Protein AF-A0A142Y300-F1 (afdb_monomer)

Mean predicted aligned error: 7.75 Å

Nearest PDB structures (foldseek):
  8f7n-assembly1_A-2  TM=1.828E-01  e=3.699E+00  Sinorhizobium meliloti
  7aal-assembly1_B  TM=2.253E-01  e=9.777E+00  Homo sapiens

Secondary structure (DSSP, 8-sta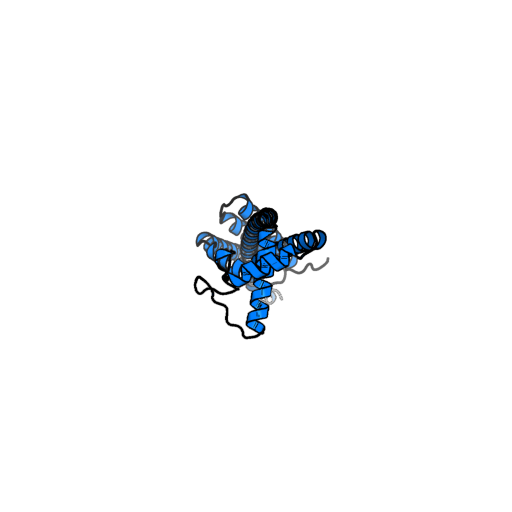te):
-----TTHHHHHHHHHHHHHHHHHHHHH----HHHHHHHHHHHHHHHHHH-SSS-HHHHHHHHHHHHHHHHHHHHHHHHHHHHHHHHHHHHHHHHHHHHHH-SHHHHHHHHHHHHHHHHHHTT-----TTS--TTT--SGGGS-HHHHHHHHHHHHHS-HHHHHHHHHHHHHHHHHHHHHHHHTS-HHHHHHHHHHT--HHHHHHHHHHHHHHHHHSS-TT------THHHHTT-

Foldseek 3Di:
DDLPDLQPQLLVLLQVLLVVLLVCCQPPVDPPLVSLLVSLLRSLQSSQVSPPDDDLQVSLVSSLVSSLCSLLSSLLSNLVVVLVVVLVVLLVVLLVVLVVCLDLQLLLVVQLLVVQVVCVVVVHDADFPPPDDSVPDDHPNRGRPVSSVVSVVVLVPDDPVVSVVSSVVSSVVSSVVSVCVSCVCDPVVSVVSSVVPDDPSSVVSSVSSSVSSSVSNGHPPPDPPPPCVVVVVPD

pLDDT: mean 88.36, std 10.77, range [52.75, 98.31]

Radius of gyration: 31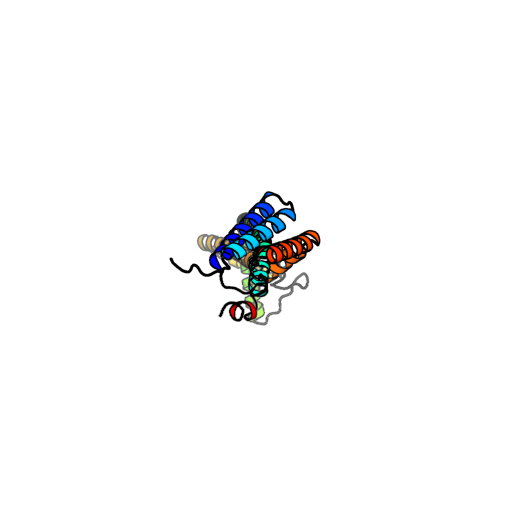.42 Å; Cα contacts (8 Å, |Δi|>4): 247; chains: 1; bounding box: 82×37×91 Å

Sequence (235 aa):
MTRISSFLAPAIVACIGAAVWMAVSVMGRWEIGLLALGIGVAVGGATRWSGRNGGFAYQGWVAVCLTLLAVGGGKLGAAWMEVQREYGEFRAQVEESAGMVATAETAQFHLALDWIERQELAGERLAWPTGGDADTAASPADLPAEAWVAATQMWEALPDPEKERQIAISQAAYRAFGETEATGWGLADLGAIAWKNMDLGDALFALLAALAAYRIAPPSGCGPSRSKDEVGARA

Solvent-accessible surface area (backbone atoms only — not comparable to full-atom values): 12400 Å² total; per-residue (Å²): 134,83,82,72,56,54,55,54,62,21,49,52,47,19,52,52,38,13,51,52,46,19,54,44,42,67,74,62,76,50,88,57,44,67,55,37,36,52,39,7,44,49,18,1,48,34,24,28,73,44,38,87,86,61,56,56,69,60,38,14,52,51,18,23,53,41,29,47,50,15,53,52,47,10,48,44,49,29,45,50,51,52,52,52,50,54,44,52,53,48,50,52,50,46,52,54,45,30,63,72,52,47,33,72,66,48,33,31,47,51,45,16,51,58,48,46,54,53,39,48,74,71,68,50,84,81,69,43,73,79,77,60,49,85,92,69,48,84,50,78,82,48,43,31,70,68,38,52,55,51,13,51,54,55,53,72,69,43,54,68,76,54,50,55,48,42,24,51,50,48,29,50,48,51,52,51,50,52,52,50,61,63,61,63,67,40,77,67,51,52,51,52,51,37,53,73,68,53,48,74,62,51,56,50,24,46,51,51,6,23,52,44,2,32,70,47,8,36,61,97,69,83,58,81,74,77,59,74,68,71,67,69,78,78,118

Structure (mmCIF, N/CA/C/O backbone):
data_AF-A0A142Y300-F1
#
_entry.id   AF-A0A142Y300-F1
#
loop_
_atom_site.group_PDB
_atom_site.id
_atom_site.type_symbol
_atom_site.label_atom_id
_atom_site.label_alt_id
_atom_site.label_comp_id
_atom_site.label_asym_id
_atom_site.label_entity_id
_atom_site.label_seq_id
_atom_site.pdbx_PDB_ins_code
_atom_site.Cartn_x
_atom_site.Cartn_y
_atom_site.Cartn_z
_atom_site.occupancy
_atom_site.B_iso_or_equiv
_atom_site.auth_seq_id
_atom_site.auth_comp_id
_atom_site.auth_asym_id
_atom_site.auth_atom_id
_atom_site.pdbx_PDB_model_num
ATOM 1 N N . MET A 1 1 ? 41.421 6.910 -17.195 1.00 52.75 1 MET A N 1
ATOM 2 C CA . MET A 1 1 ? 40.007 6.888 -17.630 1.00 52.75 1 MET A CA 1
ATOM 3 C C . MET A 1 1 ? 39.320 5.717 -16.953 1.00 52.75 1 MET A C 1
ATOM 5 O O . MET A 1 1 ? 39.614 4.572 -17.277 1.00 52.75 1 MET A O 1
ATOM 9 N N . THR A 1 2 ? 38.504 5.997 -15.942 1.00 53.81 2 THR A N 1
ATOM 10 C CA . THR A 1 2 ? 37.745 4.998 -15.184 1.00 53.81 2 THR A CA 1
ATOM 11 C C . THR A 1 2 ? 36.752 4.309 -16.115 1.00 53.81 2 THR A C 1
ATOM 13 O O . THR A 1 2 ? 35.969 4.964 -16.799 1.00 53.81 2 THR A O 1
ATOM 16 N N . ARG A 1 3 ? 36.817 2.974 -16.187 1.00 60.47 3 ARG A N 1
ATOM 17 C CA . ARG A 1 3 ? 35.822 2.147 -16.877 1.00 60.47 3 ARG A CA 1
ATOM 18 C C . ARG A 1 3 ? 34.524 2.224 -16.080 1.00 60.47 3 ARG A C 1
ATOM 20 O O . ARG A 1 3 ? 34.237 1.337 -15.284 1.00 60.47 3 ARG A O 1
ATOM 27 N N . ILE A 1 4 ? 33.773 3.309 -16.247 1.00 62.16 4 ILE A N 1
ATOM 28 C CA . ILE A 1 4 ? 32.368 3.323 -15.853 1.00 62.16 4 ILE A CA 1
ATOM 29 C C . ILE A 1 4 ? 31.745 2.116 -16.554 1.00 62.16 4 ILE A C 1
ATOM 31 O O . ILE A 1 4 ? 31.897 1.955 -17.768 1.00 62.16 4 ILE A O 1
ATOM 35 N N . SER A 1 5 ? 31.169 1.209 -15.767 1.00 76.81 5 SER A N 1
ATOM 36 C CA . SER A 1 5 ? 30.585 -0.025 -16.279 1.00 76.81 5 SER A CA 1
ATOM 37 C C . SER A 1 5 ? 29.579 0.329 -17.375 1.00 76.81 5 SER A C 1
ATOM 39 O O . SER A 1 5 ? 28.814 1.284 -17.229 1.00 76.81 5 SER A O 1
ATOM 41 N N . SER A 1 6 ? 29.557 -0.425 -18.479 1.00 80.94 6 SER A N 1
ATOM 42 C CA . SER A 1 6 ? 28.656 -0.178 -19.621 1.00 80.94 6 SER A CA 1
ATOM 43 C C . SER A 1 6 ? 27.156 -0.207 -19.266 1.00 80.94 6 SER A C 1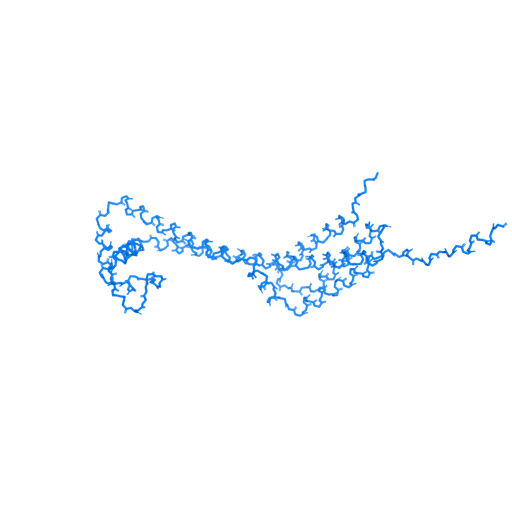
ATOM 45 O O . SER A 1 6 ? 26.321 -0.024 -20.138 1.00 80.94 6 SER A O 1
ATOM 47 N N . PHE A 1 7 ? 26.807 -0.426 -17.995 1.00 88.19 7 PHE A N 1
ATOM 48 C CA . PHE A 1 7 ? 25.447 -0.467 -17.462 1.00 88.19 7 PHE A CA 1
ATOM 49 C C . PHE A 1 7 ? 25.051 0.788 -16.692 1.00 88.19 7 PHE A C 1
ATOM 51 O O . PHE A 1 7 ? 23.862 1.057 -16.562 1.00 88.19 7 PHE A O 1
ATOM 58 N N . LEU A 1 8 ? 26.010 1.564 -16.176 1.00 91.94 8 LEU A N 1
ATOM 59 C CA . LEU A 1 8 ? 25.682 2.652 -15.256 1.00 91.94 8 LEU A CA 1
ATOM 60 C C . LEU A 1 8 ? 24.905 3.773 -15.957 1.00 91.94 8 LEU A C 1
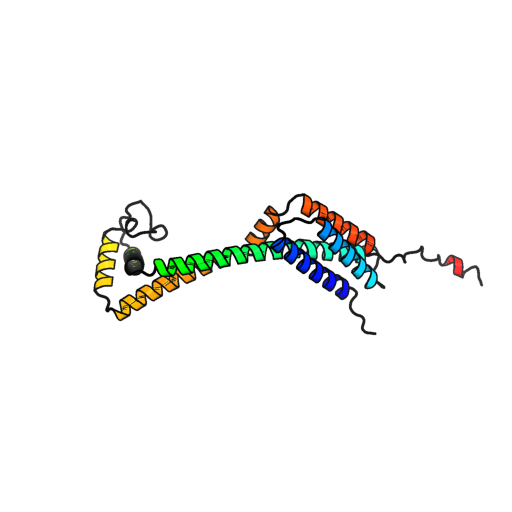ATOM 62 O O . LEU A 1 8 ? 23.878 4.217 -15.457 1.00 91.94 8 LEU A O 1
ATOM 66 N N . ALA A 1 9 ? 25.367 4.200 -17.134 1.00 93.06 9 ALA A N 1
ATOM 67 C CA . ALA A 1 9 ? 24.712 5.258 -17.899 1.00 93.06 9 ALA A CA 1
ATOM 68 C C . ALA A 1 9 ? 23.254 4.916 -18.277 1.00 93.06 9 ALA A C 1
ATOM 70 O O . ALA A 1 9 ? 22.373 5.715 -17.956 1.00 93.06 9 ALA A O 1
ATOM 71 N N . PRO A 1 10 ? 22.947 3.758 -18.901 1.00 94.44 10 PRO A N 1
ATOM 72 C CA . PRO A 1 10 ? 21.562 3.424 -19.224 1.00 94.44 10 PRO A CA 1
ATOM 73 C C . PRO A 1 10 ? 20.705 3.166 -17.980 1.00 94.44 10 PRO A C 1
ATOM 75 O O . PRO A 1 10 ? 19.530 3.515 -17.999 1.00 94.44 10 PRO A O 1
ATOM 78 N N . ALA A 1 11 ? 21.271 2.643 -16.885 1.00 96.00 11 ALA A N 1
ATOM 79 C CA . ALA A 1 11 ? 20.539 2.495 -15.627 1.00 96.00 11 ALA A CA 1
ATOM 80 C C . ALA A 1 11 ? 20.128 3.853 -15.031 1.00 96.00 11 ALA A C 1
ATOM 82 O O . ALA A 1 11 ? 18.981 4.017 -14.634 1.00 96.00 11 ALA A O 1
ATOM 83 N N . ILE A 1 12 ? 21.020 4.853 -15.030 1.00 96.31 12 ILE A N 1
ATOM 84 C CA . ILE A 1 12 ? 20.690 6.214 -14.569 1.00 96.31 12 ILE A CA 1
ATOM 85 C C . ILE A 1 12 ? 19.565 6.812 -15.420 1.00 96.31 12 ILE A C 1
ATOM 87 O O . ILE A 1 12 ? 18.606 7.356 -14.877 1.00 96.31 12 ILE A O 1
ATOM 91 N N . VAL A 1 13 ? 19.651 6.682 -16.747 1.00 96.94 13 VAL A N 1
ATOM 92 C CA . VAL A 1 13 ? 18.607 7.176 -17.658 1.00 96.94 13 VAL A CA 1
ATOM 93 C C . VAL A 1 13 ? 17.280 6.448 -17.434 1.00 96.94 13 VAL A C 1
ATOM 95 O O . VAL A 1 13 ? 16.238 7.097 -17.428 1.00 96.94 13 VAL A O 1
ATOM 98 N N . ALA A 1 14 ? 17.305 5.136 -17.188 1.00 96.88 14 ALA A N 1
ATOM 99 C CA . ALA A 1 14 ? 16.119 4.357 -16.842 1.00 96.88 14 ALA A CA 1
ATOM 100 C C . ALA A 1 14 ? 15.482 4.837 -15.526 1.00 96.88 14 ALA A C 1
ATOM 102 O O . ALA A 1 14 ? 14.274 5.056 -15.489 1.00 96.88 14 ALA A O 1
ATOM 103 N N . CYS A 1 15 ? 16.278 5.088 -14.480 1.00 97.38 15 CYS A N 1
ATOM 104 C CA . CYS A 1 15 ? 15.785 5.632 -13.210 1.00 97.38 15 CYS A CA 1
ATOM 105 C C . CYS A 1 15 ? 15.160 7.026 -13.376 1.00 97.38 15 CYS A C 1
ATOM 107 O O . CYS A 1 15 ? 14.085 7.285 -12.839 1.00 97.38 15 CYS A O 1
ATOM 109 N N . ILE A 1 16 ? 15.801 7.916 -14.144 1.00 97.50 16 ILE A N 1
ATOM 110 C CA . ILE A 1 16 ? 15.251 9.247 -14.445 1.00 97.50 16 ILE A CA 1
ATOM 111 C C . ILE A 1 16 ? 13.947 9.112 -15.239 1.00 97.50 16 ILE A C 1
ATOM 113 O O . ILE A 1 16 ? 12.962 9.769 -14.916 1.00 97.50 16 ILE A O 1
ATOM 117 N N . GLY A 1 17 ? 13.915 8.231 -16.243 1.00 95.62 17 GLY A N 1
ATOM 118 C CA . GLY A 1 17 ? 12.718 7.947 -17.032 1.00 95.62 17 GLY A CA 1
ATOM 119 C C . GLY A 1 17 ? 11.555 7.449 -16.174 1.00 95.62 17 GLY A C 1
ATOM 120 O O . GLY A 1 17 ? 10.446 7.957 -16.310 1.00 95.62 17 GLY A O 1
ATOM 121 N N . ALA A 1 18 ? 11.817 6.525 -15.246 1.00 96.31 18 ALA A N 1
ATOM 122 C CA . ALA A 1 18 ? 10.824 6.026 -14.297 1.00 96.31 18 ALA A CA 1
ATOM 123 C C . ALA A 1 18 ? 10.272 7.142 -13.396 1.00 96.31 18 ALA A C 1
ATOM 125 O O . ALA A 1 18 ? 9.061 7.251 -13.225 1.00 96.31 18 ALA A O 1
ATOM 126 N N . ALA A 1 19 ? 11.145 8.005 -12.865 1.00 95.88 19 ALA A N 1
ATOM 127 C CA . ALA A 1 19 ? 10.740 9.130 -12.023 1.00 95.88 19 ALA A CA 1
ATOM 128 C C . ALA A 1 19 ? 9.893 10.160 -12.791 1.00 95.88 19 ALA A C 1
ATOM 130 O O . ALA A 1 19 ? 8.885 10.637 -12.273 1.00 95.88 19 ALA A O 1
ATOM 131 N N . VAL A 1 20 ? 10.263 10.473 -14.039 1.00 95.31 20 VAL A N 1
ATOM 132 C CA . VAL A 1 20 ? 9.484 11.369 -14.910 1.00 95.31 20 VAL A CA 1
ATOM 133 C C . VAL A 1 20 ? 8.127 10.754 -15.244 1.00 95.31 20 VAL A C 1
ATOM 135 O O . VAL A 1 20 ? 7.113 11.440 -15.147 1.00 95.31 20 VAL A O 1
ATOM 138 N N . TRP A 1 21 ? 8.088 9.464 -15.589 1.00 93.19 21 TRP A N 1
ATOM 139 C CA . TRP A 1 21 ? 6.837 8.744 -15.835 1.00 93.19 21 TRP A CA 1
ATOM 140 C C . TRP A 1 21 ? 5.910 8.793 -14.623 1.00 93.19 21 TRP A C 1
ATOM 142 O O . TRP A 1 21 ? 4.738 9.144 -14.756 1.00 93.19 21 TRP A O 1
ATOM 152 N N . MET A 1 22 ? 6.443 8.482 -13.440 1.00 93.56 22 MET A N 1
ATOM 153 C CA . MET A 1 22 ? 5.710 8.537 -12.179 1.00 93.56 22 MET A CA 1
ATOM 154 C C . MET A 1 22 ? 5.133 9.938 -11.937 1.00 93.56 22 MET A C 1
ATOM 156 O O . MET A 1 22 ? 3.932 10.070 -11.718 1.00 93.56 22 MET A O 1
ATOM 160 N N . ALA A 1 23 ? 5.952 10.989 -12.054 1.00 93.19 23 ALA A N 1
ATOM 161 C CA . ALA A 1 23 ? 5.512 12.369 -11.850 1.00 93.19 23 ALA A CA 1
ATOM 162 C C . ALA A 1 23 ? 4.393 12.782 -12.823 1.00 93.19 23 ALA A C 1
ATOM 164 O O . ALA A 1 23 ? 3.390 13.361 -12.408 1.00 93.19 23 ALA A O 1
ATOM 165 N N . VAL A 1 24 ? 4.528 12.444 -14.110 1.00 92.38 24 VAL A N 1
ATOM 166 C CA . VAL A 1 24 ? 3.508 12.742 -15.129 1.00 92.38 24 VAL A CA 1
ATOM 167 C C . VAL A 1 24 ? 2.216 11.971 -14.869 1.00 92.38 24 VAL A C 1
ATOM 169 O O . VAL A 1 24 ? 1.138 12.548 -14.994 1.00 92.38 24 VAL A O 1
ATOM 172 N N . SER A 1 25 ? 2.312 10.701 -14.471 1.00 89.62 25 SER A N 1
ATOM 173 C CA . SER A 1 25 ? 1.141 9.862 -14.186 1.00 89.62 25 SER A CA 1
ATOM 174 C C . SER A 1 25 ? 0.330 10.424 -13.019 1.00 89.62 25 SER A C 1
ATOM 176 O O . SER A 1 25 ? -0.889 10.550 -13.117 1.00 89.62 25 SER A O 1
ATOM 178 N N . VAL A 1 26 ? 1.016 10.833 -11.947 1.00 88.88 26 VAL A N 1
ATOM 179 C CA . VAL A 1 26 ? 0.387 11.406 -10.748 1.00 88.88 26 VAL A CA 1
ATOM 180 C C . VAL A 1 26 ? -0.251 12.765 -11.044 1.00 88.88 26 VAL A C 1
ATOM 182 O O . VAL A 1 26 ? -1.369 13.024 -10.612 1.00 88.88 26 VAL A O 1
ATOM 185 N N . MET A 1 27 ? 0.433 13.644 -11.783 1.00 91.81 27 MET A N 1
ATOM 186 C CA . MET A 1 27 ? -0.055 15.010 -12.017 1.00 91.81 27 MET A CA 1
ATOM 187 C C . MET A 1 27 ? -1.098 15.099 -13.131 1.00 91.81 27 MET A C 1
ATOM 189 O O . MET A 1 27 ? -2.046 15.874 -13.040 1.00 91.81 27 MET A O 1
ATOM 193 N N . GLY A 1 28 ? -0.880 14.368 -14.222 1.00 81.94 28 GLY A N 1
ATOM 194 C CA . GLY A 1 28 ? -1.649 14.530 -15.447 1.00 81.94 28 GLY A CA 1
ATOM 195 C C . GLY A 1 28 ? -2.919 13.695 -15.484 1.00 81.94 28 GLY A C 1
ATOM 196 O O . GLY A 1 28 ? -3.851 14.077 -16.179 1.00 81.94 28 GLY A O 1
ATOM 197 N N . ARG A 1 29 ? -2.963 12.545 -14.789 1.00 76.44 29 ARG A N 1
ATOM 198 C CA . ARG A 1 29 ? -3.960 11.476 -15.031 1.00 76.44 29 ARG A CA 1
ATOM 199 C C . ARG A 1 29 ? -4.101 11.119 -16.522 1.00 76.44 29 ARG A C 1
ATOM 201 O O . ARG A 1 29 ? -5.150 10.656 -16.958 1.00 76.44 29 ARG A O 1
ATOM 208 N N . TRP A 1 30 ? -3.076 11.411 -17.323 1.00 77.19 30 TRP A N 1
ATOM 209 C CA . TRP A 1 30 ? -3.050 11.181 -18.763 1.00 77.19 30 TRP A CA 1
ATOM 210 C C . TRP A 1 30 ? -2.063 10.054 -19.031 1.00 77.19 30 TRP A C 1
ATOM 212 O O . TRP A 1 30 ? -0.881 10.160 -18.699 1.00 77.19 30 TRP A O 1
ATOM 222 N N . GLU A 1 31 ? -2.548 8.989 -19.656 1.00 68.25 31 GLU A N 1
ATOM 223 C CA . GLU A 1 31 ? -1.733 7.867 -20.118 1.00 68.25 31 GLU A CA 1
ATOM 224 C C . GLU A 1 31 ? -1.027 8.281 -21.412 1.00 68.25 31 GLU A C 1
ATOM 226 O O . GLU A 1 31 ? -1.508 8.101 -22.532 1.00 68.25 31 GLU A O 1
ATOM 231 N N . ILE A 1 32 ? 0.118 8.949 -21.266 1.00 78.94 32 ILE A N 1
ATOM 232 C CA . ILE A 1 32 ? 0.888 9.416 -22.416 1.00 78.94 32 ILE A CA 1
ATOM 233 C C . ILE A 1 32 ? 1.787 8.272 -22.881 1.00 78.94 32 ILE A C 1
ATOM 235 O O . ILE A 1 32 ? 2.979 8.236 -22.581 1.00 78.94 32 ILE A O 1
ATOM 239 N N . GLY A 1 33 ? 1.243 7.364 -23.690 1.00 87.44 33 GLY A N 1
ATOM 240 C CA . GLY A 1 33 ? 2.017 6.289 -24.322 1.00 87.44 33 GLY A CA 1
ATOM 241 C C . GLY A 1 33 ? 3.263 6.776 -25.088 1.00 87.44 33 GLY A C 1
ATOM 242 O O . GLY A 1 33 ? 4.287 6.093 -25.154 1.00 87.44 33 GLY A O 1
ATOM 243 N N . LEU A 1 34 ? 3.246 8.019 -25.586 1.00 91.19 34 LEU A N 1
ATOM 244 C CA . LEU A 1 34 ? 4.410 8.665 -26.207 1.00 91.19 34 LEU A CA 1
ATOM 245 C C . LEU A 1 34 ? 5.592 8.855 -25.241 1.00 91.19 34 LEU A C 1
ATOM 247 O O . LEU A 1 34 ? 6.746 8.835 -25.674 1.00 91.19 34 LEU A O 1
ATOM 251 N N . LEU A 1 35 ? 5.337 9.005 -23.940 1.00 93.00 35 LEU A N 1
ATOM 252 C CA . LEU A 1 35 ? 6.388 9.135 -22.934 1.00 93.00 35 LEU A CA 1
ATOM 253 C C . LEU A 1 35 ? 7.194 7.835 -22.815 1.00 93.00 35 LEU A C 1
ATOM 255 O O . LEU A 1 35 ? 8.414 7.886 -22.662 1.00 93.00 35 LEU A O 1
ATOM 259 N N . ALA A 1 36 ? 6.547 6.676 -22.986 1.00 94.19 36 ALA A N 1
ATOM 260 C CA . ALA A 1 36 ? 7.204 5.374 -22.910 1.00 94.19 36 ALA A CA 1
ATOM 261 C C . ALA A 1 36 ? 8.199 5.246 -24.061 1.00 94.19 36 ALA A C 1
ATOM 263 O O . ALA A 1 36 ? 9.346 4.854 -23.852 1.00 94.19 36 ALA A O 1
ATOM 264 N N . LEU A 1 37 ? 7.797 5.668 -25.266 1.00 95.88 37 LEU A N 1
ATOM 265 C CA . LEU A 1 37 ? 8.683 5.729 -26.429 1.00 95.88 37 LEU A CA 1
ATOM 266 C C . LEU A 1 37 ? 9.894 6.627 -26.167 1.00 95.88 37 LEU A C 1
ATOM 268 O O . LEU A 1 37 ? 11.018 6.229 -26.470 1.00 95.88 37 LEU A O 1
ATOM 272 N N . GLY A 1 38 ? 9.681 7.804 -25.570 1.00 95.88 38 GLY A N 1
ATOM 273 C CA . GLY A 1 38 ? 10.761 8.713 -25.182 1.00 95.88 38 GLY A CA 1
ATOM 274 C C . GLY A 1 38 ? 11.771 8.055 -24.236 1.00 95.88 38 GLY A C 1
ATOM 275 O O . GLY A 1 38 ? 12.978 8.127 -24.478 1.00 95.88 38 GLY A O 1
ATOM 276 N N . ILE A 1 39 ? 11.284 7.341 -23.215 1.00 96.75 39 ILE A N 1
ATOM 277 C CA . ILE A 1 39 ? 12.121 6.571 -22.282 1.00 96.75 39 ILE A CA 1
ATOM 278 C C . ILE A 1 39 ? 12.889 5.472 -23.027 1.00 96.75 39 ILE A C 1
ATOM 280 O O . ILE A 1 39 ? 14.101 5.347 -22.855 1.00 96.75 39 ILE A O 1
ATOM 284 N N . GLY A 1 40 ? 12.222 4.709 -23.898 1.00 96.44 40 GLY A N 1
ATOM 285 C CA . GLY A 1 40 ? 12.853 3.656 -24.700 1.00 96.44 40 GLY A CA 1
ATOM 286 C C . GLY A 1 40 ? 13.977 4.177 -25.598 1.00 96.44 40 GLY A C 1
ATOM 287 O O . GLY A 1 40 ? 15.085 3.637 -25.596 1.00 96.44 40 GLY A O 1
ATOM 288 N N . VAL A 1 41 ? 13.734 5.279 -26.311 1.00 97.75 41 VAL A N 1
ATOM 289 C CA . VAL A 1 41 ? 14.735 5.944 -27.159 1.00 97.75 41 VAL A CA 1
ATOM 290 C C . VAL A 1 41 ? 15.929 6.427 -26.335 1.00 97.75 41 VAL A C 1
ATOM 292 O O . VAL A 1 41 ? 17.076 6.186 -26.721 1.00 97.75 41 VAL A O 1
ATOM 295 N N . ALA A 1 42 ? 15.684 7.061 -25.185 1.00 97.56 42 ALA A N 1
ATOM 296 C CA . ALA A 1 42 ? 16.740 7.566 -24.312 1.00 97.56 42 ALA A CA 1
ATOM 297 C C . ALA A 1 42 ? 17.600 6.432 -23.723 1.00 97.56 42 ALA A C 1
ATOM 299 O O . ALA A 1 42 ? 18.831 6.500 -23.776 1.00 97.56 42 A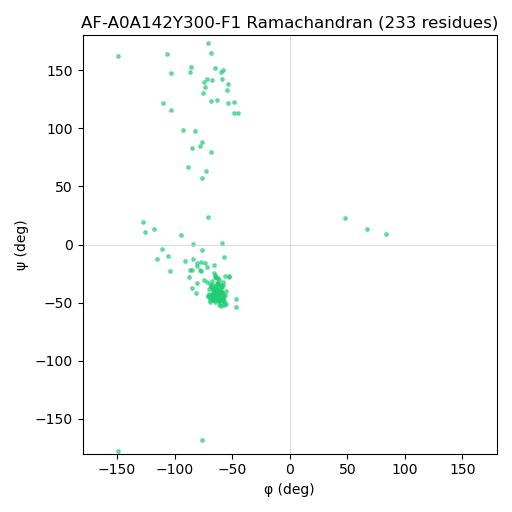LA A O 1
ATOM 300 N N . VAL A 1 43 ? 16.975 5.361 -23.220 1.00 97.31 43 VAL A N 1
ATOM 301 C CA . VAL A 1 43 ? 17.673 4.181 -22.678 1.00 97.31 43 VAL A CA 1
ATOM 302 C C . VAL A 1 43 ? 18.468 3.464 -23.772 1.00 97.31 43 VAL A C 1
ATOM 304 O O . VAL A 1 43 ? 19.635 3.119 -23.559 1.00 97.31 43 VAL A O 1
ATOM 307 N N . GLY A 1 44 ? 17.892 3.291 -24.966 1.00 95.56 44 GLY A N 1
ATOM 308 C CA . GLY A 1 44 ? 18.592 2.731 -26.123 1.00 95.56 44 GLY A CA 1
ATOM 309 C C . GLY A 1 44 ? 19.814 3.566 -26.514 1.00 95.56 44 GLY A C 1
ATOM 310 O O . GLY A 1 44 ? 20.911 3.028 -26.673 1.00 95.56 44 GLY A O 1
ATOM 311 N N . GLY A 1 45 ? 19.667 4.892 -26.588 1.00 95.31 45 GLY A N 1
ATOM 312 C CA . GLY A 1 45 ? 20.765 5.817 -26.881 1.00 95.31 45 GLY A CA 1
ATOM 313 C C . GLY A 1 45 ? 21.884 5.771 -25.836 1.00 95.31 45 GLY A C 1
ATOM 314 O O . GLY A 1 45 ? 23.063 5.690 -26.191 1.00 95.31 45 GLY A O 1
ATOM 315 N N . ALA A 1 46 ? 21.531 5.742 -24.549 1.00 94.94 46 ALA A N 1
ATOM 316 C CA . ALA A 1 46 ? 22.491 5.622 -23.453 1.00 94.94 46 ALA A CA 1
ATOM 317 C C . ALA A 1 46 ? 23.225 4.269 -23.463 1.00 94.94 46 ALA A C 1
ATOM 319 O O . ALA A 1 46 ? 24.435 4.205 -23.218 1.00 94.94 46 ALA A O 1
ATOM 320 N N . THR A 1 47 ? 22.518 3.188 -23.803 1.00 94.00 47 THR A N 1
ATOM 321 C CA . THR A 1 47 ? 23.109 1.848 -23.951 1.00 94.00 47 THR A CA 1
ATOM 322 C C . THR A 1 47 ? 24.100 1.823 -25.112 1.00 94.00 47 THR A C 1
ATOM 324 O O . THR A 1 47 ? 25.233 1.372 -24.951 1.00 94.00 47 THR A O 1
ATOM 327 N N . ARG A 1 48 ? 23.735 2.414 -26.254 1.00 92.81 48 ARG A N 1
ATOM 328 C CA . ARG A 1 48 ? 24.627 2.550 -27.412 1.00 92.81 48 ARG A CA 1
ATOM 329 C C . ARG A 1 48 ? 25.883 3.356 -27.090 1.00 92.81 48 ARG A C 1
ATOM 331 O O . ARG A 1 48 ? 26.978 2.999 -27.517 1.00 92.81 48 ARG A O 1
ATOM 338 N N . TRP A 1 49 ? 25.737 4.448 -26.342 1.00 91.44 49 TRP A N 1
ATOM 339 C CA . TRP A 1 49 ? 26.854 5.321 -25.977 1.00 91.44 49 TRP A CA 1
ATOM 340 C C . TRP A 1 49 ? 27.840 4.651 -25.005 1.00 91.44 49 TRP A C 1
ATOM 342 O O . TRP A 1 49 ? 29.052 4.843 -25.112 1.00 91.44 49 TRP A O 1
ATOM 352 N N . SER A 1 50 ? 27.336 3.820 -24.091 1.00 89.50 50 SER A N 1
ATOM 353 C CA . SER A 1 50 ? 28.135 3.103 -23.084 1.00 89.50 50 SER A CA 1
ATOM 354 C C . SER A 1 50 ? 28.705 1.758 -23.573 1.00 89.50 50 SER A C 1
ATOM 356 O O . SER A 1 50 ? 29.709 1.262 -23.045 1.00 89.50 50 SER A O 1
ATOM 358 N N . GLY A 1 51 ? 28.096 1.168 -24.602 1.00 79.81 51 GLY A N 1
ATOM 359 C CA . GLY A 1 51 ? 28.378 -0.165 -25.119 1.00 79.81 51 GLY A CA 1
ATOM 360 C C . GLY A 1 51 ? 29.469 -0.235 -26.191 1.00 79.81 51 GLY A C 1
ATOM 361 O O . GLY A 1 51 ? 29.196 -0.613 -27.327 1.00 79.81 51 GLY A O 1
ATOM 362 N N . ARG A 1 52 ? 30.735 0.046 -25.855 1.00 71.38 52 ARG A N 1
ATOM 363 C CA . ARG A 1 52 ? 31.849 -0.148 -26.815 1.00 71.38 52 ARG A CA 1
ATOM 364 C C . ARG A 1 52 ? 32.309 -1.604 -26.989 1.00 71.38 52 ARG A C 1
ATOM 366 O O . ARG A 1 52 ? 32.878 -1.919 -28.026 1.00 71.38 52 ARG A O 1
ATOM 373 N N . ASN A 1 53 ? 32.042 -2.485 -26.017 1.00 77.31 53 ASN A N 1
ATOM 374 C CA . ASN A 1 53 ? 32.642 -3.831 -25.949 1.00 77.31 53 ASN A CA 1
ATOM 375 C C . ASN A 1 53 ? 31.628 -4.992 -25.839 1.00 77.31 53 ASN A C 1
ATOM 377 O O . ASN A 1 53 ? 32.019 -6.113 -25.532 1.00 77.31 53 ASN A O 1
ATOM 381 N N . GLY A 1 54 ? 30.330 -4.739 -26.034 1.00 76.44 54 GLY A N 1
ATOM 382 C CA . GLY A 1 54 ? 29.287 -5.774 -25.948 1.00 76.44 54 GLY A CA 1
ATOM 383 C C . GLY A 1 54 ? 28.806 -6.222 -27.327 1.00 76.44 54 GLY A C 1
ATOM 384 O O . GLY A 1 54 ? 28.768 -5.417 -28.254 1.00 76.44 54 GLY A O 1
ATOM 385 N N . GLY A 1 55 ? 28.419 -7.492 -27.464 1.00 82.44 55 GLY A N 1
ATOM 386 C CA . GLY A 1 55 ? 27.795 -7.992 -28.692 1.00 82.44 55 GLY A CA 1
ATOM 387 C C . GLY A 1 55 ? 26.436 -7.332 -28.964 1.00 82.44 55 GLY A C 1
ATOM 388 O O . GLY A 1 55 ? 25.733 -6.948 -28.028 1.00 82.44 55 GLY A O 1
ATOM 389 N N . PHE A 1 56 ? 26.057 -7.246 -30.245 1.00 85.38 56 PHE A N 1
ATOM 390 C CA . PHE A 1 56 ? 24.811 -6.625 -30.726 1.00 85.38 56 PHE A CA 1
ATOM 391 C C . PHE A 1 56 ? 23.579 -7.071 -29.922 1.00 85.38 56 PHE A C 1
ATOM 393 O O . PHE A 1 56 ? 22.858 -6.248 -29.362 1.00 85.38 56 PHE A O 1
ATOM 400 N N . ALA A 1 57 ? 23.376 -8.388 -29.817 1.00 88.50 57 ALA A N 1
ATOM 401 C CA . ALA A 1 57 ? 22.202 -8.954 -29.160 1.00 88.50 57 ALA A CA 1
ATOM 402 C C . ALA A 1 57 ? 22.176 -8.648 -27.656 1.00 88.50 57 ALA A C 1
ATOM 404 O O . ALA A 1 57 ? 21.123 -8.339 -27.108 1.00 88.50 57 ALA A O 1
ATOM 405 N N . TYR A 1 58 ? 23.338 -8.696 -27.001 1.00 89.62 58 TYR A N 1
ATOM 406 C CA . TYR A 1 58 ? 23.448 -8.465 -25.566 1.00 89.62 58 TYR A CA 1
ATOM 407 C C . TYR A 1 58 ? 23.032 -7.040 -25.183 1.00 89.62 58 TYR A C 1
ATOM 409 O O . TYR A 1 58 ? 22.226 -6.852 -24.278 1.00 89.62 58 TYR A O 1
ATOM 417 N N . GLN A 1 59 ? 23.525 -6.035 -25.909 1.00 91.25 59 GLN A N 1
ATOM 418 C CA . GLN A 1 59 ? 23.185 -4.636 -25.634 1.00 91.25 59 GLN A CA 1
ATOM 419 C C . GLN A 1 59 ? 21.715 -4.326 -25.917 1.00 91.25 59 GLN A C 1
ATOM 421 O O . GLN A 1 59 ? 21.084 -3.616 -25.138 1.00 91.25 59 GLN A O 1
ATOM 426 N N . GLY A 1 60 ? 21.157 -4.901 -26.987 1.00 92.81 60 GLY A N 1
ATOM 427 C CA . GLY A 1 60 ? 19.730 -4.786 -27.282 1.00 92.81 60 GLY A CA 1
ATOM 428 C C . GLY A 1 60 ? 18.861 -5.315 -26.140 1.00 92.81 60 GLY A C 1
ATOM 429 O O . GLY A 1 60 ? 17.949 -4.622 -25.695 1.00 92.81 60 GLY A O 1
ATOM 430 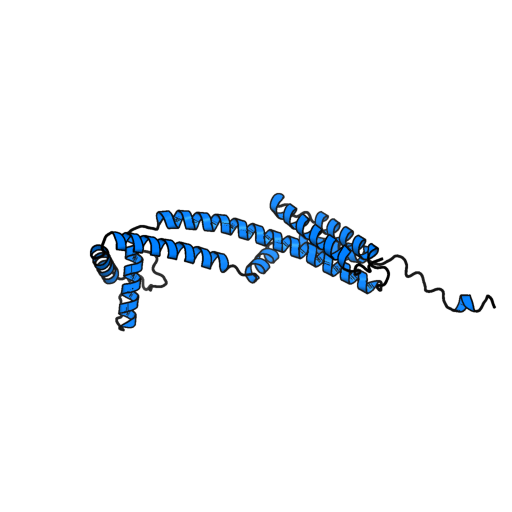N N . TRP A 1 61 ? 19.171 -6.504 -25.616 1.00 94.56 61 TRP A N 1
ATOM 431 C CA . TRP A 1 61 ? 18.426 -7.093 -24.499 1.00 94.56 61 TRP A CA 1
ATOM 432 C C . TRP A 1 61 ? 18.548 -6.293 -23.203 1.00 94.56 61 TRP A C 1
ATOM 434 O O . TRP A 1 61 ? 17.552 -6.095 -22.515 1.00 94.56 61 TRP A O 1
ATOM 444 N N . VAL A 1 62 ? 19.740 -5.783 -22.888 1.00 93.50 62 VAL A N 1
ATOM 445 C CA . VAL A 1 62 ? 19.942 -4.925 -21.710 1.00 93.50 62 VAL A CA 1
ATOM 446 C C . VAL A 1 62 ? 19.085 -3.662 -21.806 1.00 93.50 62 VAL A C 1
ATOM 448 O O . VAL A 1 62 ? 18.422 -3.307 -20.833 1.00 93.50 62 VAL A O 1
ATOM 451 N N . ALA A 1 63 ? 19.045 -3.018 -22.977 1.00 95.56 63 ALA A N 1
ATOM 452 C CA . ALA A 1 63 ? 18.209 -1.842 -23.195 1.00 95.56 63 ALA A CA 1
ATOM 453 C C . ALA A 1 63 ? 16.716 -2.164 -23.028 1.00 95.56 63 ALA A C 1
ATOM 455 O O . ALA A 1 63 ? 16.022 -1.433 -22.331 1.00 95.56 63 ALA A O 1
ATOM 456 N N . VAL A 1 64 ? 16.243 -3.288 -23.583 1.00 97.00 64 VAL A N 1
ATOM 457 C CA . VAL A 1 64 ? 14.858 -3.767 -23.409 1.00 97.00 64 VAL A CA 1
ATOM 458 C C . VAL A 1 64 ? 14.513 -3.945 -21.935 1.00 97.00 64 VAL A C 1
ATOM 460 O O . VAL A 1 64 ? 13.520 -3.387 -21.474 1.00 97.00 64 VAL A O 1
ATOM 463 N N . CYS A 1 65 ? 15.335 -4.682 -21.183 1.00 96.69 65 CYS A N 1
ATOM 464 C CA . CYS A 1 65 ? 15.079 -4.936 -19.767 1.00 96.69 65 CYS A CA 1
ATOM 465 C C . CYS A 1 65 ? 15.026 -3.632 -18.965 1.00 96.69 65 CYS A C 1
ATOM 467 O O . CYS A 1 65 ? 14.113 -3.444 -18.168 1.00 96.69 65 CYS A O 1
ATOM 469 N N . LEU A 1 66 ? 15.962 -2.708 -19.201 1.00 96.62 66 LEU A N 1
ATOM 470 C CA . LEU A 1 66 ? 15.983 -1.414 -18.516 1.00 96.62 66 LEU A CA 1
ATOM 471 C C . LEU A 1 66 ? 14.787 -0.533 -18.887 1.00 96.62 66 LEU A C 1
ATOM 473 O O . LEU A 1 66 ? 14.234 0.128 -18.014 1.00 96.62 66 LEU A O 1
ATOM 477 N N . THR A 1 67 ? 14.351 -0.539 -20.148 1.00 97.44 67 THR A N 1
ATOM 478 C CA . THR A 1 67 ? 13.150 0.190 -20.575 1.00 97.44 67 THR A CA 1
ATOM 479 C C . THR A 1 67 ? 11.889 -0.374 -19.928 1.00 97.44 67 THR A C 1
ATOM 481 O O . THR A 1 67 ? 11.092 0.397 -19.401 1.00 97.44 67 THR A O 1
ATOM 484 N N . LEU A 1 68 ? 11.717 -1.699 -19.909 1.00 96.12 68 LEU A N 1
ATOM 485 C CA . LEU A 1 68 ? 10.559 -2.331 -19.270 1.00 96.12 68 LEU A CA 1
ATOM 486 C C . LEU A 1 68 ? 10.549 -2.096 -17.756 1.00 96.12 68 LEU A C 1
ATOM 488 O O . LEU A 1 68 ? 9.499 -1.787 -17.200 1.00 96.12 68 LEU A O 1
ATOM 492 N N . LEU A 1 69 ? 11.712 -2.166 -17.099 1.00 95.81 69 LEU A N 1
ATOM 493 C CA . LEU A 1 69 ? 11.843 -1.822 -15.681 1.00 95.81 69 LEU A CA 1
ATOM 494 C C . LEU A 1 69 ? 11.547 -0.343 -15.416 1.00 95.81 69 LEU A C 1
ATOM 496 O O . LEU A 1 69 ? 10.920 -0.034 -14.411 1.00 95.81 69 LEU A O 1
ATOM 500 N N . ALA A 1 70 ? 11.954 0.569 -16.302 1.00 96.44 70 ALA A N 1
ATOM 501 C CA . ALA A 1 70 ? 11.672 1.993 -16.145 1.00 96.44 70 ALA A CA 1
ATOM 502 C C . ALA A 1 70 ? 10.175 2.303 -16.273 1.00 96.44 70 ALA A C 1
ATOM 504 O O . ALA A 1 70 ? 9.619 3.003 -15.431 1.00 96.44 70 ALA A O 1
ATOM 505 N N . VAL A 1 71 ? 9.517 1.764 -17.304 1.00 94.88 71 VAL A N 1
ATOM 506 C CA . VAL A 1 71 ? 8.082 1.983 -17.545 1.00 94.88 71 VAL A CA 1
ATOM 507 C C . VAL A 1 71 ? 7.242 1.280 -16.477 1.00 94.88 71 VAL A C 1
ATOM 509 O O . VAL A 1 71 ? 6.404 1.910 -15.836 1.00 94.88 71 VAL A O 1
ATOM 512 N N . GLY A 1 72 ? 7.509 -0.004 -16.220 1.00 93.25 72 GLY A N 1
ATOM 513 C CA . GLY A 1 72 ? 6.808 -0.774 -15.191 1.00 93.25 72 GLY A CA 1
ATOM 514 C C . GLY A 1 72 ? 7.049 -0.224 -13.785 1.00 93.25 72 GLY A C 1
ATOM 515 O O . GLY A 1 72 ? 6.107 -0.066 -13.014 1.00 93.25 72 GLY A O 1
ATOM 516 N N . GLY A 1 73 ? 8.293 0.143 -13.466 1.00 93.25 73 GLY A N 1
ATOM 517 C CA . GLY A 1 73 ? 8.653 0.776 -12.199 1.00 93.25 73 GLY A CA 1
ATOM 518 C C . GLY A 1 73 ? 8.006 2.149 -12.020 1.00 93.25 73 GLY A C 1
ATOM 519 O O . GLY A 1 73 ? 7.504 2.441 -10.940 1.00 93.25 73 GLY A O 1
ATOM 520 N N . GLY A 1 74 ? 7.939 2.964 -13.077 1.00 92.88 74 GLY A N 1
ATOM 521 C CA . GLY A 1 74 ? 7.222 4.241 -13.055 1.00 92.88 74 GLY A CA 1
ATOM 522 C C . GLY A 1 74 ? 5.725 4.068 -12.782 1.00 92.88 74 GLY A C 1
ATOM 523 O O . GLY A 1 74 ? 5.161 4.809 -11.979 1.00 92.88 74 GLY A O 1
ATOM 524 N N . LYS A 1 75 ? 5.087 3.063 -13.398 1.00 90.62 75 LYS A N 1
ATOM 525 C CA . LYS A 1 75 ? 3.666 2.750 -13.181 1.00 90.62 75 LYS A CA 1
ATOM 526 C C . LYS A 1 75 ? 3.390 2.215 -11.774 1.00 90.62 75 LYS A C 1
ATOM 528 O O . LYS A 1 75 ? 2.454 2.674 -11.126 1.00 90.62 75 LYS A O 1
ATOM 533 N N . LEU A 1 76 ? 4.229 1.306 -11.276 1.00 91.38 76 LEU A N 1
ATOM 534 C CA . LEU A 1 76 ? 4.161 0.827 -9.891 1.00 91.38 76 LEU A CA 1
ATOM 535 C C . LEU A 1 76 ? 4.371 1.967 -8.889 1.00 91.38 76 LEU A C 1
ATOM 537 O O . LEU A 1 76 ? 3.643 2.052 -7.907 1.00 91.38 76 LEU A O 1
ATOM 541 N N . GLY A 1 77 ? 5.319 2.868 -9.154 1.00 92.19 77 GLY A N 1
ATOM 542 C CA . GLY A 1 77 ? 5.551 4.053 -8.329 1.00 92.19 77 GLY A CA 1
ATOM 543 C C . GLY A 1 77 ? 4.346 4.994 -8.295 1.00 92.19 77 GLY A C 1
ATOM 544 O O . GLY A 1 77 ? 3.981 5.481 -7.229 1.00 92.19 77 GLY A O 1
ATOM 545 N N . ALA A 1 78 ? 3.682 5.206 -9.434 1.00 91.31 78 ALA A N 1
ATOM 546 C CA . ALA A 1 78 ? 2.464 6.012 -9.495 1.00 91.31 78 ALA A CA 1
ATOM 547 C C . ALA A 1 78 ? 1.305 5.361 -8.722 1.00 91.31 78 ALA A C 1
ATOM 549 O O . ALA A 1 78 ? 0.643 6.038 -7.940 1.00 91.31 78 ALA A O 1
ATOM 550 N N . ALA A 1 79 ? 1.103 4.047 -8.883 1.00 89.69 79 ALA A N 1
ATOM 551 C CA . ALA A 1 79 ? 0.103 3.298 -8.121 1.00 89.69 79 ALA A CA 1
ATOM 552 C C . ALA A 1 79 ? 0.382 3.362 -6.612 1.00 89.69 79 ALA A C 1
ATOM 554 O O . ALA A 1 79 ? -0.530 3.609 -5.832 1.00 89.69 79 ALA A O 1
ATOM 555 N N . TRP A 1 80 ? 1.647 3.215 -6.206 1.00 89.94 80 TRP A N 1
ATOM 556 C CA . TRP A 1 80 ? 2.064 3.365 -4.813 1.00 89.94 80 TRP A CA 1
ATOM 557 C C . TRP A 1 80 ? 1.747 4.753 -4.260 1.00 89.94 80 TRP A C 1
ATOM 559 O O . TRP A 1 80 ? 1.243 4.860 -3.150 1.00 89.94 80 TRP A O 1
ATOM 569 N N . MET A 1 81 ? 2.013 5.817 -5.019 1.00 90.12 81 MET A N 1
ATOM 570 C CA . MET A 1 81 ? 1.703 7.177 -4.579 1.00 90.12 81 MET A CA 1
ATOM 571 C C . MET A 1 81 ? 0.202 7.433 -4.434 1.00 90.12 81 MET A C 1
ATOM 573 O O . MET A 1 81 ? -0.193 8.102 -3.484 1.00 90.12 81 MET A O 1
ATOM 577 N N . GLU A 1 82 ? -0.622 6.917 -5.347 1.00 88.38 82 GLU A N 1
ATOM 578 C CA . GLU A 1 82 ? -2.080 7.054 -5.243 1.00 88.38 82 GLU A CA 1
ATOM 579 C C . GLU A 1 82 ? -2.603 6.324 -4.008 1.00 88.38 82 GLU A C 1
ATOM 581 O O . GLU A 1 82 ? -3.343 6.890 -3.212 1.00 88.38 82 GLU A O 1
ATOM 586 N N . VAL A 1 83 ? -2.108 5.112 -3.788 1.00 87.38 83 VAL A N 1
ATOM 587 C CA . VAL A 1 83 ? -2.416 4.315 -2.607 1.00 87.38 83 VAL A CA 1
ATOM 588 C C . VAL A 1 83 ? -1.959 5.021 -1.317 1.00 87.38 83 VAL A C 1
ATOM 590 O O . VAL A 1 83 ? -2.722 5.120 -0.364 1.00 87.38 83 VAL A O 1
ATOM 593 N N . GLN A 1 84 ? -0.764 5.622 -1.291 1.00 86.81 84 GLN A N 1
ATOM 594 C CA . GLN A 1 84 ? -0.298 6.450 -0.166 1.00 86.81 84 GLN A CA 1
ATOM 595 C C . GLN A 1 84 ? -1.161 7.697 0.067 1.00 86.81 84 GLN A C 1
ATOM 597 O O . GLN A 1 84 ? -1.328 8.120 1.210 1.00 86.81 84 GLN A O 1
ATOM 602 N N . ARG A 1 85 ? -1.714 8.290 -0.994 1.00 88.75 85 ARG A N 1
ATOM 603 C CA . ARG A 1 85 ? -2.628 9.432 -0.896 1.00 88.75 85 ARG A CA 1
ATOM 604 C C . ARG A 1 85 ? -3.961 9.011 -0.285 1.00 88.75 85 ARG A C 1
ATOM 606 O O . ARG A 1 85 ? -4.395 9.640 0.675 1.00 88.75 85 ARG A O 1
ATOM 613 N N . GLU A 1 86 ? -4.543 7.920 -0.777 1.00 86.75 86 GLU A N 1
ATOM 614 C CA . GLU A 1 86 ? -5.754 7.320 -0.210 1.00 86.75 86 GLU A CA 1
ATOM 615 C C . GLU A 1 86 ? -5.540 6.906 1.252 1.00 86.75 86 GLU A C 1
ATOM 617 O O . GLU A 1 86 ? -6.392 7.191 2.089 1.00 86.75 86 GLU A O 1
ATOM 622 N N . TYR A 1 87 ? -4.377 6.347 1.613 1.00 84.75 87 TYR A N 1
ATOM 623 C CA . TYR A 1 87 ? -4.047 6.090 3.021 1.00 84.75 87 TYR A CA 1
ATOM 624 C C . TYR A 1 87 ? -3.929 7.352 3.848 1.00 84.75 87 TYR A C 1
ATOM 626 O O . TYR A 1 87 ? -4.332 7.345 5.005 1.00 84.75 87 TYR A O 1
ATOM 634 N N . GLY A 1 88 ? -3.333 8.415 3.310 1.00 85.62 88 GLY A N 1
ATOM 635 C CA . GLY A 1 88 ? -3.242 9.687 4.017 1.00 85.62 88 GLY A CA 1
ATOM 636 C C . GLY A 1 88 ? -4.631 10.225 4.357 1.00 85.62 88 GLY A C 1
ATOM 637 O O . GLY A 1 88 ? -4.870 10.633 5.492 1.00 85.62 88 GLY A O 1
ATOM 638 N N . GLU A 1 89 ? -5.551 10.159 3.393 1.00 87.81 89 GLU A N 1
ATOM 639 C CA . GLU A 1 89 ? -6.953 10.554 3.552 1.00 87.81 89 GLU A CA 1
ATOM 640 C C . GLU A 1 89 ? -7.690 9.632 4.543 1.00 87.81 89 GLU A C 1
ATOM 642 O O . GLU A 1 89 ? -8.306 10.121 5.490 1.00 87.81 89 GLU A O 1
ATOM 647 N N . PHE A 1 90 ? -7.550 8.309 4.404 1.00 85.12 90 PHE A N 1
ATOM 648 C CA . PHE A 1 90 ? -8.130 7.325 5.324 1.00 85.12 90 PHE A CA 1
ATOM 649 C C . PHE A 1 90 ? -7.603 7.491 6.750 1.00 85.12 90 PHE A C 1
ATOM 651 O O . PHE A 1 90 ? -8.377 7.518 7.699 1.00 85.12 90 PHE A O 1
ATOM 658 N N . ARG A 1 91 ? -6.290 7.664 6.927 1.00 83.88 91 ARG A N 1
ATOM 659 C CA . ARG A 1 91 ? -5.670 7.882 8.237 1.00 83.88 91 ARG A CA 1
ATOM 660 C C . ARG A 1 91 ? -6.181 9.165 8.880 1.00 83.88 91 ARG A C 1
ATOM 662 O O . ARG A 1 91 ? -6.471 9.152 10.071 1.00 83.88 91 ARG A O 1
ATOM 669 N N . ALA A 1 92 ? -6.305 10.250 8.115 1.00 86.31 92 ALA A N 1
ATOM 670 C CA . ALA A 1 92 ? -6.883 11.492 8.617 1.00 86.31 92 ALA A CA 1
ATOM 671 C C . ALA A 1 92 ? -8.342 11.285 9.059 1.00 86.31 92 ALA A C 1
ATOM 673 O O . ALA A 1 92 ? -8.720 11.731 10.141 1.00 86.31 92 ALA A O 1
ATOM 674 N N . GLN A 1 93 ? -9.129 10.536 8.281 1.00 85.38 93 GLN A N 1
ATOM 675 C CA . GLN A 1 93 ? -10.505 10.186 8.628 1.00 85.38 93 GLN A CA 1
ATOM 676 C C . GLN A 1 93 ? -10.589 9.294 9.875 1.00 85.38 93 GLN A C 1
ATOM 678 O O . GLN A 1 93 ? -11.452 9.515 10.723 1.00 85.38 93 GLN A O 1
ATOM 683 N N . VAL A 1 94 ? -9.702 8.305 10.020 1.00 83.38 94 VAL A N 1
ATOM 684 C CA . VAL A 1 94 ? -9.616 7.461 11.220 1.00 83.38 94 VAL A CA 1
ATOM 685 C C . VAL A 1 94 ? -9.183 8.286 12.422 1.00 83.38 94 VAL A C 1
ATOM 687 O O . VAL A 1 94 ? -9.710 8.075 13.503 1.00 83.38 94 VAL A O 1
ATOM 690 N N . GLU A 1 95 ? -8.262 9.234 12.275 1.00 82.69 95 GLU A N 1
ATOM 691 C CA . GLU A 1 95 ? -7.833 10.095 13.378 1.00 82.69 95 GLU A CA 1
ATOM 692 C C . GLU A 1 95 ? -8.954 11.037 13.838 1.00 82.69 95 GLU A C 1
ATOM 694 O O . GLU A 1 95 ? -9.194 11.164 15.042 1.00 82.69 95 GLU A O 1
ATOM 699 N N . GLU A 1 96 ? -9.686 11.630 12.892 1.00 85.69 96 GLU A N 1
ATOM 700 C CA . GLU A 1 96 ? -10.890 12.420 13.160 1.00 85.69 96 GLU A CA 1
ATOM 701 C C . GLU A 1 96 ? -11.969 11.563 13.840 1.00 85.69 96 GLU A C 1
ATOM 703 O O . GLU A 1 96 ? -12.510 11.936 14.884 1.00 85.69 96 GLU A O 1
ATOM 708 N N . SER A 1 97 ? -12.216 10.364 13.306 1.00 80.81 97 SER A N 1
ATOM 709 C CA . SER A 1 97 ? -13.186 9.415 13.856 1.00 80.81 97 SER A CA 1
ATOM 710 C C . SER A 1 97 ? -12.765 8.917 15.232 1.00 80.81 97 SER A C 1
ATOM 712 O O . SER A 1 97 ? -13.590 8.885 16.128 1.00 80.81 97 SER A O 1
ATOM 714 N N . ALA A 1 98 ? -11.491 8.613 15.464 1.00 81.75 98 ALA A N 1
ATOM 715 C CA . ALA A 1 98 ? -10.978 8.203 16.767 1.00 81.75 98 ALA A CA 1
ATOM 716 C C . ALA A 1 98 ? -11.143 9.318 17.807 1.00 81.75 98 ALA A C 1
ATOM 718 O O . ALA A 1 98 ? -11.380 9.030 18.975 1.00 81.75 98 ALA A O 1
ATOM 719 N N . GLY A 1 99 ? -11.049 10.589 17.402 1.00 77.75 99 GLY A N 1
ATOM 720 C CA . GLY A 1 99 ? -11.396 11.724 18.259 1.00 77.75 99 GLY A CA 1
ATOM 721 C C . GLY A 1 99 ? -12.884 11.765 18.623 1.00 77.75 99 GLY A C 1
ATOM 722 O O . GLY A 1 99 ? -13.217 12.023 19.775 1.00 77.75 99 GLY A O 1
ATOM 723 N N . MET A 1 100 ? -13.771 11.466 17.670 1.00 78.25 100 MET A N 1
ATOM 724 C CA . MET A 1 100 ? -15.221 11.394 17.906 1.00 78.25 100 MET A CA 1
ATOM 725 C C . MET A 1 100 ? -15.655 10.133 18.669 1.00 78.25 100 MET A C 1
ATOM 727 O O . MET A 1 100 ? -16.638 10.168 19.402 1.00 78.25 100 MET A O 1
ATOM 731 N N . VAL A 1 101 ? -14.926 9.030 18.501 1.00 80.25 101 VAL A N 1
ATOM 732 C CA . VAL A 1 101 ? -15.225 7.699 19.051 1.00 80.25 101 VAL A CA 1
ATOM 733 C C . VAL A 1 101 ? -14.572 7.496 20.420 1.00 80.25 101 VAL A C 1
ATOM 735 O O . VAL A 1 101 ? -14.975 6.597 21.148 1.00 80.25 101 VAL A O 1
ATOM 738 N N . ALA A 1 102 ? -13.624 8.338 20.842 1.00 83.44 102 ALA A N 1
ATOM 739 C CA . ALA A 1 102 ? -13.043 8.318 22.188 1.00 83.44 102 ALA A CA 1
ATOM 740 C C . ALA A 1 102 ? -14.029 8.847 23.251 1.00 83.44 102 ALA A C 1
ATOM 742 O O . ALA A 1 102 ? -13.804 9.869 23.899 1.00 83.44 102 ALA A O 1
ATOM 743 N N . THR A 1 103 ? -15.148 8.150 23.420 1.00 92.31 103 THR A N 1
ATOM 744 C CA . THR A 1 103 ? -16.198 8.454 24.391 1.00 92.31 103 THR A CA 1
ATOM 745 C C . THR A 1 103 ? -16.165 7.456 25.546 1.00 92.31 103 THR A C 1
ATOM 747 O O . THR A 1 103 ? -15.580 6.373 25.457 1.00 92.31 103 THR A O 1
ATOM 750 N N . ALA A 1 104 ? -16.835 7.806 26.647 1.00 94.50 104 ALA A N 1
ATOM 751 C CA . ALA A 1 104 ? -17.052 6.882 27.758 1.00 94.50 104 ALA A CA 1
ATOM 752 C C . ALA A 1 104 ? -17.796 5.607 27.318 1.00 94.50 104 ALA A C 1
ATOM 754 O O . ALA A 1 104 ? -17.532 4.537 27.853 1.00 94.50 104 ALA A O 1
ATOM 755 N N . GLU A 1 105 ? -18.691 5.709 26.331 1.00 94.75 105 GLU A N 1
ATOM 756 C CA . GLU A 1 105 ? -19.445 4.571 25.797 1.00 94.75 105 GLU A CA 1
ATOM 757 C C . GLU A 1 105 ? -18.528 3.572 25.083 1.00 94.75 105 GLU A C 1
ATOM 759 O O . GLU A 1 105 ? -18.626 2.374 25.323 1.00 94.75 105 GLU A O 1
ATOM 764 N N . THR A 1 106 ? -17.570 4.050 24.289 1.00 93.31 106 THR A N 1
ATOM 765 C CA . THR A 1 106 ? -16.578 3.184 23.637 1.00 93.31 106 THR A CA 1
ATOM 766 C C . THR A 1 106 ? -15.661 2.505 24.650 1.00 93.31 106 THR A C 1
ATOM 768 O O . THR A 1 106 ? -15.378 1.315 24.534 1.00 93.31 106 THR A O 1
ATOM 771 N N . ALA A 1 107 ? -15.221 3.231 25.682 1.00 95.12 107 ALA A N 1
ATOM 772 C CA . ALA A 1 107 ? -14.434 2.630 26.757 1.00 95.12 107 ALA A CA 1
ATOM 773 C C . ALA A 1 107 ? -15.243 1.558 27.516 1.00 95.12 107 ALA A C 1
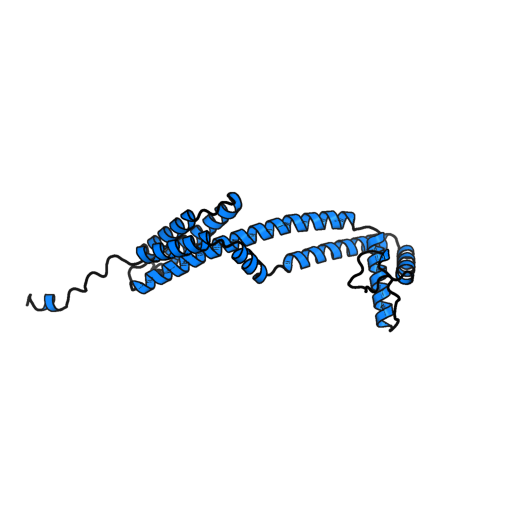ATOM 775 O O . ALA A 1 107 ? -14.723 0.481 27.802 1.00 95.12 107 ALA A O 1
ATOM 776 N N . GLN A 1 108 ? -16.532 1.807 27.777 1.00 96.62 108 GLN A N 1
ATOM 777 C CA . GLN A 1 108 ? -17.451 0.809 28.335 1.00 96.62 108 GLN A CA 1
ATOM 778 C C . GLN A 1 108 ? -17.636 -0.394 27.407 1.00 96.62 108 GLN A C 1
ATOM 780 O O . GLN A 1 108 ? -17.646 -1.524 27.883 1.00 96.62 108 GLN A O 1
ATOM 785 N N . PHE A 1 109 ? -17.731 -0.176 26.097 1.00 95.81 109 PHE A N 1
ATOM 786 C CA . PHE A 1 109 ? -17.822 -1.250 25.112 1.00 95.81 109 PHE A CA 1
ATOM 787 C C . PHE A 1 109 ? -16.603 -2.175 25.172 1.00 95.81 109 PHE A C 1
ATOM 789 O O . PHE A 1 109 ? -16.770 -3.388 25.258 1.00 95.81 109 PHE A O 1
ATOM 796 N N . HIS A 1 110 ? -15.386 -1.630 25.256 1.00 94.44 110 HIS A N 1
ATOM 797 C CA . HIS A 1 110 ? -14.184 -2.450 25.447 1.00 94.44 110 HIS A CA 1
ATOM 798 C C . HIS A 1 110 ? -14.175 -3.198 26.787 1.00 94.44 110 HIS A C 1
ATOM 800 O O . HIS A 1 110 ? -13.816 -4.370 26.821 1.00 94.44 110 HIS A O 1
ATOM 806 N N . LEU A 1 111 ? -14.636 -2.576 27.878 1.00 96.25 111 LEU A N 1
ATOM 807 C CA . LEU A 1 111 ? -14.793 -3.277 29.159 1.00 96.25 111 LEU A CA 1
ATOM 808 C C . LEU A 1 111 ? -15.815 -4.421 29.077 1.00 96.25 111 LEU A C 1
ATOM 810 O O . LEU A 1 111 ? -15.644 -5.440 29.747 1.00 96.25 111 LEU A O 1
ATOM 814 N N . ALA A 1 112 ? -16.867 -4.266 28.270 1.00 97.50 112 ALA A N 1
ATOM 815 C CA . ALA A 1 112 ? -17.846 -5.318 28.032 1.00 97.50 112 ALA A CA 1
ATOM 816 C C . ALA A 1 112 ? -17.229 -6.489 27.261 1.00 97.50 112 ALA A C 1
ATOM 818 O O . ALA A 1 112 ? -17.434 -7.634 27.656 1.00 97.50 112 ALA A O 1
ATOM 819 N N . LEU A 1 113 ? -16.432 -6.214 26.223 1.00 96.44 113 LEU A N 1
ATOM 820 C CA . LEU A 1 113 ? -15.699 -7.245 25.483 1.00 96.44 113 LEU A CA 1
ATOM 821 C C . LEU A 1 113 ? -14.698 -7.994 26.381 1.00 96.44 113 LEU A C 1
ATOM 823 O O . LEU A 1 113 ? -14.707 -9.222 26.401 1.00 96.44 113 LEU A O 1
ATOM 827 N N . ASP A 1 114 ? -13.922 -7.280 27.203 1.00 96.88 114 ASP A N 1
ATOM 828 C CA . ASP A 1 114 ? -13.006 -7.886 28.183 1.00 96.88 114 ASP A CA 1
ATOM 829 C C . ASP A 1 114 ? -13.747 -8.779 29.195 1.00 96.88 114 ASP A C 1
ATOM 831 O O . ASP A 1 114 ? -13.230 -9.801 29.655 1.00 96.88 114 ASP A O 1
ATOM 835 N N . TRP A 1 115 ? -14.957 -8.381 29.601 1.00 97.88 115 TRP A N 1
ATOM 836 C CA . TRP A 1 115 ? -15.789 -9.176 30.501 1.00 97.88 115 TRP A CA 1
ATOM 837 C C . TRP A 1 115 ? -16.299 -10.446 29.812 1.00 97.88 115 TRP A C 1
ATOM 839 O O . TRP A 1 115 ? -16.192 -11.525 30.395 1.00 97.88 115 TRP A O 1
ATOM 849 N N . ILE A 1 116 ? -16.794 -10.324 28.576 1.00 97.62 116 ILE A N 1
ATOM 850 C CA . ILE A 1 116 ? -17.257 -11.439 27.735 1.00 97.62 116 ILE A CA 1
ATOM 851 C C . ILE A 1 116 ? -16.145 -12.477 27.578 1.00 97.62 116 ILE A C 1
ATOM 853 O O . ILE A 1 116 ? -16.360 -13.645 27.896 1.00 97.62 116 ILE A O 1
ATOM 857 N N . GLU A 1 117 ? -14.939 -12.044 27.195 1.00 97.31 117 GLU A N 1
ATOM 858 C CA . GLU A 1 117 ? -13.781 -12.926 27.014 1.00 97.31 117 GLU A CA 1
ATOM 859 C C . GLU A 1 117 ? -13.485 -13.733 28.289 1.00 97.31 117 GLU A C 1
ATOM 861 O O . GLU A 1 117 ? -13.271 -14.946 28.241 1.00 97.31 117 GLU A O 1
ATOM 866 N N . ARG A 1 118 ? -13.531 -13.092 29.466 1.00 97.50 118 ARG A N 1
ATOM 867 C CA . ARG A 1 118 ? -13.300 -13.781 30.747 1.00 97.50 118 ARG A CA 1
ATOM 868 C C . ARG A 1 118 ? -14.366 -14.827 31.060 1.00 97.50 118 ARG A C 1
ATOM 870 O O . ARG A 1 118 ? -14.013 -15.872 31.607 1.00 97.50 118 ARG A O 1
ATOM 877 N N . GLN A 1 119 ? -15.633 -14.560 30.745 1.00 98.06 119 GLN A N 1
ATOM 878 C CA . GLN A 1 119 ? -16.710 -15.530 30.968 1.00 98.06 119 GLN A CA 1
ATOM 879 C C . GLN A 1 119 ? -16.601 -16.722 30.019 1.00 98.06 119 GLN A C 1
ATOM 881 O O . GLN A 1 119 ? -16.714 -17.872 30.447 1.00 98.06 119 GLN A O 1
ATOM 886 N N . GLU A 1 120 ? -16.292 -16.470 28.749 1.00 96.25 120 GLU A N 1
ATOM 887 C CA . GLU A 1 120 ? -16.090 -17.537 27.769 1.00 96.25 120 GLU A CA 1
ATOM 888 C C . GLU A 1 120 ? -14.869 -18.403 28.124 1.00 96.25 120 GLU A C 1
ATOM 890 O O . GLU A 1 120 ? -14.943 -19.634 28.059 1.00 96.25 120 GLU A O 1
ATOM 895 N N . LEU A 1 121 ? -13.779 -17.800 28.618 1.00 97.25 121 LEU A N 1
ATOM 896 C CA . LEU A 1 121 ? -12.620 -18.526 29.161 1.00 97.25 121 LEU A CA 1
ATOM 897 C C . LEU A 1 121 ? -12.955 -19.346 30.417 1.00 97.25 121 LEU A C 1
ATOM 899 O O . LEU A 1 121 ? -12.332 -20.384 30.656 1.00 97.25 121 LEU A O 1
ATOM 903 N N . ALA A 1 122 ? -13.939 -18.916 31.209 1.00 97.75 122 ALA A N 1
ATOM 904 C CA . ALA A 1 122 ? -14.471 -19.683 32.336 1.00 97.75 122 ALA A CA 1
ATOM 905 C C . ALA A 1 122 ? -15.410 -20.828 31.900 1.00 97.75 122 ALA A C 1
ATOM 907 O O . ALA A 1 122 ? -15.827 -21.637 32.732 1.00 97.75 122 ALA A O 1
ATOM 908 N N . GLY A 1 123 ? -15.707 -20.941 30.601 1.00 97.62 123 GLY A N 1
ATOM 909 C CA . GLY A 1 123 ? -16.592 -21.953 30.031 1.00 97.62 123 GLY A CA 1
ATOM 910 C C . GLY A 1 123 ? -18.076 -21.591 30.097 1.00 97.62 123 GLY A C 1
ATOM 911 O O . GLY A 1 123 ? -18.919 -22.445 29.806 1.00 97.62 123 GLY A O 1
ATOM 912 N N . GLU A 1 124 ? -18.410 -20.354 30.469 1.00 97.25 124 GLU A N 1
ATOM 913 C CA . GLU A 1 124 ? -19.779 -19.857 30.402 1.00 97.25 124 GLU A CA 1
ATOM 914 C C . GLU A 1 124 ? -20.160 -19.574 28.943 1.00 97.25 124 GLU A C 1
ATOM 916 O O . GLU A 1 124 ? -19.361 -19.086 28.147 1.00 97.25 124 GLU A O 1
ATOM 921 N N . ARG A 1 125 ? -21.396 -19.918 28.568 1.00 94.62 125 ARG A N 1
ATOM 922 C CA . ARG A 1 125 ? -21.940 -19.612 27.239 1.00 94.62 125 ARG A CA 1
ATOM 923 C C . ARG A 1 125 ? -22.884 -18.431 27.350 1.00 94.62 125 ARG A C 1
ATOM 925 O O . ARG A 1 125 ? -23.937 -18.560 27.971 1.00 94.62 125 ARG A O 1
ATOM 932 N N . LEU A 1 126 ? -22.520 -17.330 26.709 1.00 96.25 126 LEU A N 1
ATOM 933 C CA . LEU A 1 126 ? -23.306 -16.102 26.699 1.00 96.25 126 LEU A CA 1
ATOM 934 C C . LEU A 1 126 ? -24.348 -16.119 25.572 1.00 96.25 126 LEU A C 1
ATOM 936 O O . LEU A 1 126 ? -24.146 -16.721 24.513 1.00 96.25 126 LEU A O 1
ATOM 940 N N . ALA A 1 127 ? -25.488 -15.468 25.807 1.00 96.44 127 ALA A N 1
ATOM 941 C CA . ALA A 1 127 ? -26.582 -15.392 24.843 1.00 96.44 127 ALA A CA 1
ATOM 942 C C . ALA A 1 127 ? -26.461 -14.134 23.968 1.00 96.44 127 ALA A C 1
ATOM 944 O O . ALA A 1 127 ? -26.877 -13.043 24.360 1.00 96.44 127 ALA A O 1
ATOM 945 N N . TRP A 1 128 ? -25.918 -14.300 22.763 1.00 96.56 128 TRP A N 1
ATOM 946 C CA . TRP A 1 128 ? -25.763 -13.222 21.785 1.00 96.56 128 TRP A CA 1
ATOM 947 C C . TRP A 1 128 ? -27.104 -12.853 21.104 1.00 96.56 128 TRP A C 1
ATOM 949 O O . TRP A 1 128 ? -27.788 -13.751 20.603 1.00 96.56 128 TRP A O 1
ATOM 959 N N . PRO A 1 129 ? -27.500 -11.563 21.035 1.00 93.00 129 PRO A N 1
ATOM 960 C CA . PRO A 1 129 ? -28.816 -11.133 20.531 1.00 93.00 129 PRO A CA 1
ATOM 961 C C . PRO A 1 129 ? -29.106 -11.466 19.058 1.00 93.00 129 PRO A C 1
ATOM 963 O O . PRO A 1 129 ? -30.252 -11.732 18.697 1.00 93.00 129 PRO A O 1
ATOM 966 N N . THR A 1 130 ? -28.087 -11.447 18.198 1.00 88.44 130 THR A N 1
ATOM 967 C CA . THR A 1 130 ? -28.213 -11.577 16.731 1.00 88.44 130 THR A CA 1
ATOM 968 C C . THR A 1 130 ? -27.507 -12.813 16.172 1.00 88.44 130 THR A C 1
ATOM 970 O O . THR A 1 130 ? -27.324 -12.929 14.962 1.00 88.44 130 THR A O 1
ATOM 973 N N . GLY A 1 131 ? -27.116 -13.757 17.037 1.00 87.00 131 GLY A N 1
ATOM 974 C CA . GLY A 1 131 ? -26.285 -14.901 16.645 1.00 87.00 131 GLY A CA 1
ATOM 975 C C . GLY A 1 131 ? -24.862 -14.517 16.223 1.00 87.00 131 GLY A C 1
ATOM 976 O O . GLY A 1 131 ? -24.180 -15.346 15.626 1.00 87.00 131 GLY A O 1
ATOM 977 N N . GLY A 1 132 ? -24.452 -13.277 16.505 1.00 92.50 132 GLY A N 1
ATOM 978 C CA . GLY A 1 132 ? -23.071 -12.824 16.400 1.00 92.50 132 GLY A CA 1
ATOM 979 C C . GLY A 1 132 ? -22.207 -13.322 17.557 1.00 92.50 132 GLY A C 1
ATOM 980 O O . GLY A 1 132 ? -22.609 -14.185 18.340 1.00 92.50 132 GLY A O 1
ATOM 981 N N . ASP A 1 133 ? -21.018 -12.749 17.638 1.00 95.44 133 ASP A N 1
ATOM 982 C CA . ASP A 1 133 ? -19.959 -13.057 18.592 1.00 95.44 133 ASP A CA 1
ATOM 983 C C . ASP A 1 133 ? -19.134 -11.791 18.894 1.00 95.44 133 ASP A C 1
ATOM 985 O O . ASP A 1 133 ? -19.427 -10.700 18.394 1.00 95.44 133 ASP A O 1
ATOM 989 N N . ALA A 1 134 ? -18.096 -11.932 19.720 1.00 93.94 134 ALA A N 1
ATOM 990 C CA . ALA A 1 134 ? -17.227 -10.820 20.101 1.00 93.94 134 ALA A CA 1
ATOM 991 C C . ALA A 1 134 ? -16.503 -10.183 18.903 1.00 93.94 134 ALA A C 1
ATOM 993 O O . ALA A 1 134 ? -16.269 -8.976 18.915 1.00 93.94 134 ALA A O 1
ATOM 994 N N . ASP A 1 135 ? -16.204 -10.965 17.863 1.00 92.19 135 ASP A N 1
ATOM 995 C CA . ASP A 1 135 ? -15.482 -10.502 16.674 1.00 92.19 135 ASP A CA 1
ATOM 996 C C . ASP A 1 135 ? -16.378 -9.692 15.724 1.00 92.19 135 ASP A C 1
ATOM 998 O O . ASP A 1 135 ? -15.891 -8.900 14.915 1.00 92.19 135 ASP A O 1
ATOM 1002 N N . THR A 1 136 ? -17.695 -9.891 15.803 1.00 92.56 136 THR A N 1
ATOM 1003 C CA . THR A 1 136 ? -18.686 -9.256 14.921 1.00 92.56 136 THR A CA 1
ATOM 1004 C C . THR A 1 13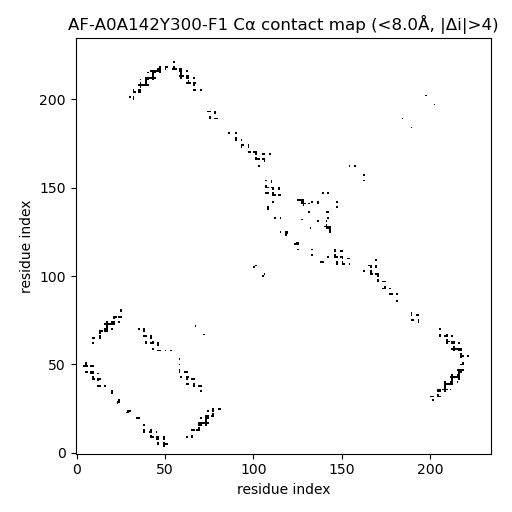6 ? -19.480 -8.135 15.591 1.00 92.56 136 THR A C 1
ATOM 1006 O O . THR A 1 136 ? -20.189 -7.398 14.900 1.00 92.56 136 THR A O 1
ATOM 1009 N N . ALA A 1 137 ? -19.360 -7.968 16.910 1.00 94.62 137 ALA A N 1
ATOM 1010 C CA . ALA A 1 137 ? -20.027 -6.907 17.654 1.00 94.62 137 ALA A CA 1
ATOM 1011 C C . ALA A 1 137 ? -19.456 -5.522 17.301 1.00 94.62 137 ALA A C 1
ATOM 1013 O O . ALA A 1 137 ? -18.267 -5.263 17.474 1.00 94.62 137 ALA A O 1
ATOM 1014 N N . ALA A 1 138 ? -20.318 -4.604 16.854 1.00 92.00 138 ALA A N 1
ATOM 1015 C CA . ALA A 1 138 ? -19.923 -3.244 16.470 1.00 92.00 138 ALA A CA 1
ATOM 1016 C C . ALA A 1 138 ? -20.531 -2.162 17.376 1.00 92.00 138 ALA A C 1
ATOM 1018 O O . ALA A 1 138 ? -20.138 -0.996 17.312 1.00 92.00 138 ALA A O 1
ATOM 1019 N N . SER A 1 139 ? -21.514 -2.526 18.199 1.00 93.50 139 SER A N 1
ATOM 1020 C CA . SER A 1 139 ? -22.238 -1.604 19.065 1.00 93.50 139 SER A CA 1
ATOM 1021 C C . SER A 1 139 ? -22.711 -2.280 20.356 1.00 93.50 139 SER A C 1
ATOM 1023 O O . SER A 1 139 ? -22.834 -3.506 20.406 1.00 93.50 139 SER A O 1
ATOM 1025 N N . PRO A 1 140 ? -23.066 -1.507 21.400 1.00 95.25 140 PRO A N 1
ATOM 1026 C CA . PRO A 1 140 ? -23.626 -2.064 22.633 1.00 95.25 140 PRO A CA 1
ATOM 1027 C C . PRO A 1 140 ? -24.884 -2.923 22.430 1.00 95.25 140 PRO A C 1
ATOM 1029 O O . PRO A 1 140 ? -25.148 -3.819 23.226 1.00 95.25 140 PRO A O 1
ATOM 1032 N N . ALA A 1 141 ? -25.660 -2.673 21.370 1.00 96.00 141 ALA A N 1
ATOM 1033 C CA . ALA A 1 141 ? -26.864 -3.442 21.055 1.00 96.00 141 ALA A CA 1
ATOM 1034 C C . ALA A 1 141 ? -26.563 -4.861 20.540 1.00 96.00 141 ALA A C 1
ATOM 1036 O O . ALA A 1 141 ? -27.439 -5.725 20.594 1.00 96.00 141 ALA A O 1
ATOM 1037 N N . ASP A 1 142 ? -25.339 -5.097 20.061 1.00 96.62 142 ASP A N 1
ATOM 1038 C CA . ASP A 1 142 ? -24.885 -6.403 19.581 1.00 96.62 142 ASP A CA 1
ATOM 1039 C C . ASP A 1 142 ? -24.387 -7.295 20.728 1.00 96.62 142 ASP A C 1
ATOM 1041 O O . ASP A 1 142 ? -24.205 -8.495 20.541 1.00 96.62 142 ASP A O 1
ATOM 1045 N N . LEU A 1 143 ? -24.184 -6.729 21.923 1.00 97.25 143 LEU A N 1
ATOM 1046 C CA . LEU A 1 143 ? -23.661 -7.441 23.085 1.00 97.25 143 LEU A CA 1
ATOM 1047 C C . LEU A 1 143 ? -24.769 -8.156 23.877 1.00 97.25 143 LEU A C 1
ATOM 1049 O O . LEU A 1 143 ? -25.909 -7.681 23.938 1.00 97.25 143 LEU A O 1
ATOM 1053 N N . PRO A 1 144 ? -24.448 -9.257 24.584 1.00 97.81 144 PRO A N 1
ATOM 1054 C CA . PRO A 1 144 ? -25.318 -9.798 25.621 1.00 97.81 144 PRO A CA 1
ATOM 1055 C C . PRO A 1 144 ? -25.663 -8.715 26.656 1.00 97.81 144 PRO A C 1
ATOM 1057 O O . PRO A 1 144 ? -24.783 -8.010 27.154 1.00 97.81 144 PRO A O 1
ATOM 1060 N N . ALA A 1 145 ? -26.942 -8.591 27.022 1.00 97.12 145 ALA A N 1
ATOM 1061 C CA . ALA A 1 145 ? -27.407 -7.520 27.914 1.00 97.12 145 ALA A CA 1
ATOM 1062 C C . ALA A 1 145 ? -26.687 -7.518 29.278 1.00 97.12 145 ALA A C 1
ATOM 1064 O O . ALA A 1 145 ? -26.410 -6.463 29.849 1.00 97.12 145 ALA A O 1
ATOM 1065 N N . GLU A 1 146 ? -26.356 -8.705 29.785 1.00 97.50 146 GLU A N 1
ATOM 1066 C CA . GLU A 1 146 ? -25.585 -8.904 31.015 1.00 97.50 146 GLU A CA 1
ATOM 1067 C C . GLU A 1 146 ? -24.157 -8.349 30.939 1.00 97.50 146 GLU A C 1
ATOM 1069 O O . GLU A 1 146 ? -23.692 -7.753 31.912 1.00 97.50 146 GLU A O 1
ATOM 1074 N N . ALA A 1 147 ? -23.501 -8.451 29.779 1.00 97.69 147 ALA A N 1
ATOM 1075 C CA . ALA A 1 147 ? -22.165 -7.906 29.570 1.00 97.69 147 ALA A CA 1
ATOM 1076 C C . ALA A 1 147 ? -22.168 -6.377 29.645 1.00 97.69 147 ALA A C 1
ATOM 10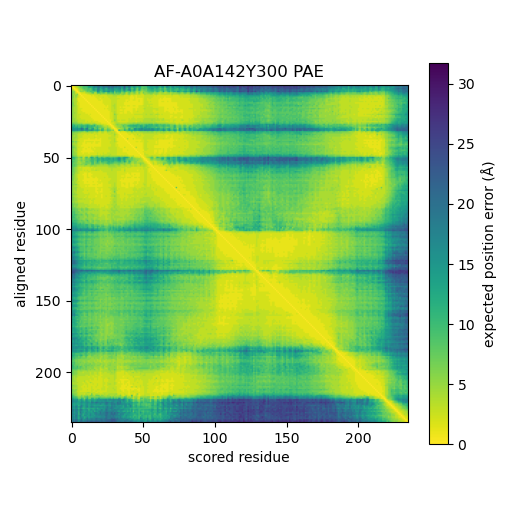78 O O . ALA A 1 147 ? -21.318 -5.785 30.309 1.00 97.69 147 ALA A O 1
ATOM 1079 N N . TRP A 1 148 ? -23.163 -5.732 29.028 1.00 96.81 148 TRP A N 1
ATOM 1080 C CA . TRP A 1 148 ? -23.286 -4.276 29.078 1.00 96.81 148 TRP A CA 1
ATOM 1081 C C . TRP A 1 148 ? -23.537 -3.770 30.502 1.00 96.81 148 TRP A C 1
ATOM 1083 O O . TRP A 1 148 ? -22.874 -2.841 30.960 1.00 96.81 148 TRP A O 1
ATOM 1093 N N . VAL A 1 149 ? -24.432 -4.428 31.249 1.00 97.94 149 VAL A N 1
ATOM 1094 C CA . VAL A 1 149 ? -24.688 -4.090 32.660 1.00 97.94 149 VAL A CA 1
ATOM 1095 C C . VAL A 1 149 ? -23.419 -4.233 33.503 1.00 97.94 149 VAL A C 1
ATOM 1097 O O . VAL A 1 149 ? -23.118 -3.345 34.306 1.00 97.94 149 VAL A O 1
ATOM 1100 N N . ALA A 1 150 ? -22.665 -5.322 33.322 1.00 97.94 150 ALA A N 1
ATOM 1101 C CA . ALA A 1 150 ? -21.405 -5.536 34.027 1.00 97.94 150 ALA A CA 1
ATOM 1102 C C . ALA A 1 150 ? -20.375 -4.447 33.687 1.00 97.94 150 ALA A C 1
ATOM 1104 O O . ALA A 1 150 ? -19.764 -3.874 34.590 1.00 97.94 150 ALA A O 1
ATOM 1105 N N . ALA A 1 151 ? -20.235 -4.099 32.408 1.00 97.56 151 ALA A N 1
ATOM 1106 C CA . ALA A 1 151 ? -19.315 -3.064 31.952 1.00 97.56 151 ALA A CA 1
ATOM 1107 C C . ALA A 1 151 ? -19.658 -1.676 32.500 1.00 97.56 151 ALA A C 1
ATOM 1109 O O . ALA A 1 151 ? -18.765 -0.970 32.969 1.00 97.56 151 ALA A O 1
ATOM 1110 N N . THR A 1 152 ? -20.940 -1.293 32.522 1.00 97.50 152 THR A N 1
ATOM 1111 C CA . THR A 1 152 ? -21.375 -0.029 33.134 1.00 97.50 152 THR A CA 1
ATOM 1112 C C . THR A 1 152 ? -21.049 0.003 34.628 1.00 97.50 152 THR A C 1
ATOM 1114 O O . THR A 1 152 ? -20.540 1.006 35.123 1.00 97.50 152 THR A O 1
ATOM 1117 N N . GLN A 1 153 ? -21.275 -1.093 35.361 1.00 98.12 153 GLN A N 1
ATOM 1118 C CA . GLN A 1 153 ? -20.911 -1.168 36.782 1.00 98.12 153 GLN A CA 1
ATOM 1119 C C . GLN A 1 153 ? -19.397 -1.059 36.996 1.00 98.12 153 GLN A C 1
ATOM 1121 O O . GLN A 1 153 ? -18.955 -0.335 37.889 1.00 98.12 153 GLN A O 1
ATOM 1126 N N . MET A 1 154 ? -18.603 -1.749 36.170 1.00 97.88 154 MET A N 1
ATOM 1127 C CA . MET A 1 154 ? -17.143 -1.655 36.201 1.00 97.88 154 MET A CA 1
ATOM 1128 C C . MET A 1 154 ? -16.683 -0.225 35.927 1.00 97.88 154 MET A C 1
ATOM 1130 O O . MET A 1 154 ? -15.851 0.290 36.667 1.00 97.88 154 MET A O 1
ATOM 1134 N N . TRP A 1 155 ? -17.258 0.430 34.919 1.00 97.69 155 TRP A N 1
ATOM 1135 C CA . TRP A 1 155 ? -16.952 1.811 34.569 1.00 97.69 155 TRP A CA 1
ATOM 1136 C C . TRP A 1 155 ? -17.274 2.783 35.698 1.00 97.69 155 TRP A C 1
ATOM 1138 O O . TRP A 1 155 ? -16.423 3.587 36.064 1.00 97.69 155 TRP A O 1
ATOM 1148 N N . GLU A 1 156 ? -18.465 2.704 36.294 1.00 98.06 156 GLU A N 1
ATOM 1149 C CA . GLU A 1 156 ? -18.842 3.593 37.397 1.00 98.06 156 GLU A CA 1
ATOM 1150 C C . GLU A 1 156 ? -17.987 3.392 38.652 1.00 98.06 156 GLU A C 1
ATOM 1152 O O . GLU A 1 156 ? -17.785 4.335 39.417 1.00 98.06 156 GLU A O 1
ATOM 1157 N N . ALA A 1 157 ? -17.432 2.193 38.842 1.00 98.19 157 ALA A N 1
ATOM 1158 C CA . ALA A 1 157 ? -16.499 1.906 39.924 1.00 98.19 157 ALA A CA 1
ATOM 1159 C C . ALA A 1 157 ? -15.074 2.444 39.678 1.00 98.19 157 ALA A C 1
ATOM 1161 O O . ALA A 1 157 ? -14.284 2.507 40.626 1.00 98.19 157 ALA A O 1
ATOM 1162 N N . LEU A 1 158 ? -14.718 2.825 38.443 1.00 97.56 158 LEU A N 1
ATOM 1163 C CA . LEU A 1 158 ? -13.402 3.388 38.141 1.00 97.56 158 LEU A CA 1
ATOM 1164 C C . LEU A 1 158 ? -13.280 4.829 38.667 1.00 97.56 158 LEU A C 1
ATOM 1166 O O . LEU A 1 158 ? -14.169 5.650 38.430 1.00 97.56 158 LEU A O 1
ATOM 1170 N N . PRO A 1 159 ? -12.153 5.186 39.309 1.00 98.31 159 PRO A N 1
ATOM 1171 C CA . PRO A 1 159 ? -11.821 6.581 39.574 1.00 98.31 159 PRO A CA 1
ATOM 1172 C C . PRO A 1 159 ? -11.701 7.385 38.272 1.00 98.31 159 PRO A C 1
ATOM 1174 O O . PRO A 1 159 ? -11.213 6.864 37.270 1.00 98.31 159 PRO A O 1
ATOM 1177 N N . ASP A 1 160 ? -12.036 8.676 38.313 1.00 97.88 160 ASP A N 1
ATOM 1178 C CA . ASP A 1 160 ? -11.911 9.601 37.175 1.00 97.88 160 ASP A CA 1
ATOM 1179 C C . ASP A 1 160 ? -10.565 9.528 36.420 1.00 97.88 160 ASP A C 1
ATOM 1181 O O . ASP A 1 160 ? -10.597 9.393 35.196 1.00 97.88 160 ASP A O 1
ATOM 1185 N N . PRO A 1 161 ? -9.380 9.515 37.076 1.00 97.56 161 PRO A N 1
ATOM 1186 C CA . PRO A 1 161 ? -8.115 9.404 36.341 1.00 97.56 161 PRO A CA 1
ATOM 1187 C C . PRO A 1 161 ? -7.967 8.077 35.582 1.00 97.56 161 PRO A C 1
ATOM 1189 O O . PRO A 1 161 ? -7.290 8.021 34.556 1.00 97.56 161 PRO A O 1
ATOM 1192 N N . GLU A 1 162 ? -8.594 6.998 36.056 1.00 97.56 162 GLU A N 1
ATOM 1193 C CA . GLU A 1 162 ? -8.572 5.714 35.354 1.00 97.56 162 GLU A CA 1
ATOM 1194 C C . GLU A 1 162 ? -9.603 5.688 34.216 1.00 97.56 162 GLU A C 1
ATOM 1196 O O . GLU A 1 162 ? -9.315 5.126 33.163 1.00 97.56 162 GLU A O 1
ATOM 1201 N N . LYS A 1 163 ? -10.754 6.362 34.361 1.00 97.50 163 LYS A N 1
ATOM 1202 C CA . LYS A 1 163 ? -11.711 6.574 33.258 1.00 97.50 163 LYS A CA 1
ATOM 1203 C C . LYS A 1 163 ? -11.055 7.317 32.090 1.00 97.50 163 LYS A C 1
ATOM 1205 O O . LYS A 1 163 ? -11.159 6.881 30.944 1.00 97.50 163 LYS A O 1
ATOM 1210 N N . GLU A 1 164 ? -10.326 8.396 32.375 1.00 95.94 164 GLU A N 1
ATOM 1211 C CA . GLU A 1 164 ? -9.560 9.142 31.365 1.00 95.94 164 GLU A CA 1
ATOM 1212 C C . GLU A 1 164 ? -8.510 8.258 30.681 1.00 95.94 164 GLU A C 1
ATOM 1214 O O . GLU A 1 164 ? -8.374 8.269 29.455 1.00 95.94 164 GLU A O 1
ATOM 1219 N N . ARG A 1 165 ? -7.798 7.439 31.464 1.00 95.75 165 ARG A N 1
ATOM 1220 C CA . ARG A 1 165 ? -6.819 6.488 30.933 1.00 95.75 165 ARG A CA 1
ATOM 1221 C C . ARG A 1 165 ? -7.461 5.447 30.017 1.00 95.75 165 ARG A C 1
ATOM 1223 O O . ARG A 1 165 ? -6.894 5.157 28.968 1.00 95.75 165 ARG A O 1
ATOM 1230 N N . GLN A 1 166 ? -8.617 4.900 30.383 1.00 95.50 166 GLN A N 1
ATOM 1231 C CA . GLN A 1 166 ? -9.327 3.919 29.561 1.00 95.50 166 GLN A CA 1
ATOM 1232 C C . GLN A 1 166 ? -9.790 4.521 28.232 1.00 95.50 166 GLN A C 1
ATOM 1234 O O . GLN A 1 166 ? -9.555 3.924 27.187 1.00 95.50 166 GLN A O 1
ATOM 1239 N N . ILE A 1 167 ? -10.327 5.747 28.241 1.00 94.75 167 ILE A N 1
ATOM 1240 C CA . ILE A 1 167 ? -10.670 6.470 27.003 1.00 94.75 167 ILE A CA 1
ATOM 1241 C C . ILE A 1 167 ? -9.431 6.638 26.115 1.00 94.75 167 ILE A C 1
ATOM 1243 O O . ILE A 1 167 ? -9.492 6.388 24.910 1.00 94.75 167 ILE A O 1
ATOM 1247 N N . ALA A 1 168 ? -8.288 7.005 26.703 1.00 92.69 168 ALA A N 1
ATOM 1248 C CA . ALA A 1 168 ? -7.036 7.143 25.962 1.00 92.69 168 ALA A CA 1
ATOM 1249 C C . ALA A 1 168 ? -6.536 5.805 25.381 1.00 92.69 168 ALA A C 1
ATOM 1251 O O . ALA A 1 168 ? -6.028 5.781 24.259 1.00 92.69 168 ALA A O 1
ATOM 1252 N N . ILE A 1 169 ? -6.696 4.691 26.107 1.00 91.88 169 ILE A N 1
ATOM 1253 C CA . ILE A 1 169 ? -6.363 3.343 25.619 1.00 91.88 169 ILE A CA 1
ATOM 1254 C C . ILE A 1 169 ? -7.260 2.967 24.439 1.00 91.88 169 ILE A C 1
ATOM 1256 O O . ILE A 1 169 ? -6.740 2.552 23.405 1.00 91.88 169 ILE A O 1
ATOM 1260 N N . SER A 1 170 ? -8.577 3.162 24.550 1.00 90.06 170 SER A N 1
ATOM 1261 C CA . SER A 1 170 ? -9.511 2.900 23.450 1.00 90.06 170 SER A CA 1
ATOM 1262 C C . SER A 1 170 ? -9.154 3.738 22.223 1.00 90.06 170 SER A C 1
ATOM 1264 O O . SER A 1 170 ? -9.021 3.205 21.125 1.00 90.06 170 SER A O 1
ATOM 1266 N N . GLN A 1 171 ? -8.876 5.032 22.403 1.00 90.31 171 GLN A N 1
ATOM 1267 C CA . GLN A 1 171 ? -8.441 5.902 21.310 1.00 90.31 171 GLN A CA 1
ATOM 1268 C C . GLN A 1 171 ? -7.150 5.402 20.641 1.00 90.31 171 GLN A C 1
ATOM 1270 O O . GLN A 1 171 ? -7.029 5.436 19.414 1.00 90.31 171 GLN A O 1
ATOM 1275 N N . ALA A 1 172 ? -6.180 4.929 21.428 1.00 90.00 172 ALA A N 1
ATOM 1276 C CA . ALA A 1 172 ? -4.943 4.359 20.906 1.00 90.00 172 ALA A CA 1
ATOM 1277 C C . ALA A 1 172 ? -5.184 3.046 20.144 1.00 90.00 172 ALA A C 1
ATOM 1279 O O . ALA A 1 172 ? -4.579 2.846 19.092 1.00 90.00 172 ALA A O 1
ATOM 1280 N N . ALA A 1 173 ? -6.091 2.191 20.623 1.00 88.44 173 ALA A N 1
ATOM 1281 C CA . ALA A 1 173 ? -6.466 0.950 19.950 1.00 88.44 173 ALA A CA 1
ATOM 1282 C C . ALA A 1 173 ? -7.109 1.217 18.578 1.00 88.44 173 ALA A C 1
ATOM 1284 O O . ALA A 1 173 ? -6.691 0.616 17.591 1.00 88.44 173 ALA A O 1
ATOM 1285 N N . TYR A 1 174 ? -8.031 2.184 18.477 1.00 87.00 174 TYR A N 1
ATOM 1286 C CA . TYR A 1 174 ? -8.617 2.591 17.190 1.00 87.00 174 TYR A CA 1
ATOM 1287 C C . TYR A 1 174 ? -7.568 3.118 16.205 1.00 87.00 174 TYR A C 1
ATOM 1289 O O . TYR A 1 174 ? -7.595 2.782 15.021 1.00 87.00 174 TYR A O 1
ATOM 1297 N N . ARG A 1 175 ? -6.603 3.912 16.688 1.00 87.94 175 ARG A N 1
ATOM 1298 C CA . ARG A 1 175 ? -5.486 4.384 15.854 1.00 87.94 175 ARG A CA 1
ATOM 1299 C C . ARG A 1 175 ? -4.618 3.226 15.364 1.00 87.94 175 ARG A C 1
ATOM 1301 O O . ARG A 1 175 ? -4.299 3.175 14.181 1.00 87.94 175 ARG A O 1
ATOM 1308 N N . ALA A 1 176 ? -4.274 2.290 16.248 1.00 87.88 176 ALA A N 1
ATOM 1309 C CA . ALA A 1 176 ? -3.473 1.119 15.899 1.00 87.88 176 ALA A CA 1
ATOM 1310 C C . ALA A 1 176 ? -4.196 0.197 14.903 1.00 87.88 176 ALA A C 1
ATOM 1312 O O . ALA A 1 176 ? -3.568 -0.328 13.983 1.00 87.88 176 ALA A O 1
ATOM 1313 N N . PHE A 1 177 ? -5.514 0.034 15.044 1.00 85.81 177 PHE A N 1
ATOM 1314 C CA . PHE A 1 177 ? -6.333 -0.712 14.093 1.00 85.81 177 PHE A CA 1
ATOM 1315 C C . PHE A 1 177 ? -6.278 -0.078 12.699 1.00 85.81 177 PHE A C 1
ATOM 1317 O O . PHE A 1 177 ? -5.920 -0.755 11.736 1.00 85.81 177 PHE A O 1
ATOM 1324 N N . GLY A 1 178 ? -6.501 1.238 12.605 1.00 83.44 178 GLY A N 1
ATOM 1325 C CA . GLY A 1 178 ? -6.383 1.960 11.336 1.00 83.44 178 GLY A CA 1
ATOM 1326 C C . GLY A 1 178 ? -4.988 1.861 10.707 1.00 83.44 178 GLY A C 1
ATOM 1327 O O . GLY A 1 178 ? -4.872 1.726 9.492 1.00 83.44 178 GLY A O 1
ATOM 1328 N N . GLU A 1 179 ? -3.919 1.868 11.512 1.00 81.88 179 GLU A N 1
ATOM 1329 C CA . GLU A 1 179 ? -2.548 1.656 11.022 1.00 81.88 179 GLU A CA 1
ATOM 1330 C C . GLU A 1 179 ? -2.314 0.221 10.519 1.00 81.88 179 GLU A C 1
ATOM 1332 O O . GLU A 1 179 ? -1.609 0.025 9.524 1.00 81.88 179 GLU A O 1
ATOM 1337 N N . THR A 1 180 ? -2.915 -0.779 11.167 1.00 82.56 180 THR A N 1
ATOM 1338 C CA . THR A 1 180 ? -2.790 -2.195 10.787 1.00 82.56 180 THR A CA 1
ATOM 1339 C C . THR A 1 180 ? -3.547 -2.486 9.492 1.00 82.56 180 THR A C 1
ATOM 1341 O O . THR A 1 180 ? -2.995 -3.107 8.585 1.00 82.56 180 THR A O 1
ATOM 1344 N N . GLU A 1 181 ? -4.773 -1.975 9.349 1.00 78.69 181 GLU A N 1
ATOM 1345 C CA . GLU A 1 181 ? -5.513 -2.063 8.086 1.00 78.69 181 GLU A CA 1
ATOM 1346 C C . GLU A 1 181 ? -4.795 -1.312 6.965 1.00 78.69 181 GLU A C 1
ATOM 1348 O O . GLU A 1 181 ? -4.668 -1.844 5.865 1.00 78.69 181 GLU A O 1
ATOM 1353 N N . ALA A 1 182 ? -4.248 -0.123 7.238 1.00 72.12 182 ALA A N 1
ATOM 1354 C CA . ALA A 1 182 ? -3.496 0.641 6.243 1.00 72.12 182 ALA A CA 1
ATOM 1355 C C . ALA A 1 182 ? -2.202 -0.065 5.798 1.00 72.12 182 ALA A C 1
ATOM 1357 O O . ALA A 1 182 ? -1.829 0.001 4.629 1.00 72.12 182 ALA A O 1
ATOM 1358 N N . THR A 1 183 ? -1.511 -0.768 6.702 1.00 74.25 183 THR A N 1
ATOM 1359 C CA . THR A 1 183 ? -0.301 -1.541 6.362 1.00 74.25 183 THR A CA 1
ATOM 1360 C C . THR A 1 183 ? -0.599 -2.905 5.737 1.00 74.25 183 THR A C 1
ATOM 1362 O O . THR A 1 183 ? 0.276 -3.465 5.075 1.00 74.25 183 THR A O 1
ATOM 1365 N N . GLY A 1 184 ? -1.819 -3.426 5.902 1.00 72.81 184 GLY A N 1
ATOM 1366 C CA . GLY A 1 184 ? -2.254 -4.717 5.364 1.00 72.81 184 GLY A CA 1
ATOM 1367 C C . GLY A 1 184 ? -2.322 -4.787 3.837 1.00 72.81 184 GLY A C 1
ATOM 1368 O O . GLY A 1 184 ? -2.294 -5.881 3.277 1.00 72.81 184 GLY A O 1
ATOM 1369 N N . TRP A 1 185 ? -2.342 -3.646 3.151 1.00 68.81 185 TRP A N 1
ATOM 1370 C CA . TRP A 1 185 ? -2.286 -3.583 1.694 1.00 68.81 185 TRP A CA 1
ATOM 1371 C C . TRP A 1 185 ? -0.849 -3.851 1.236 1.00 68.81 185 TRP A C 1
ATOM 1373 O O . TRP A 1 185 ? 0.006 -2.965 1.122 1.00 68.81 185 TRP A O 1
ATOM 1383 N N . GLY A 1 186 ? -0.553 -5.128 1.039 1.00 72.25 186 GLY A N 1
ATOM 1384 C CA . GLY A 1 186 ? 0.794 -5.585 0.750 1.00 72.25 186 GLY A CA 1
ATOM 1385 C C . GLY A 1 186 ? 1.272 -5.202 -0.653 1.00 72.25 186 GLY A C 1
ATOM 1386 O O . GLY A 1 186 ? 0.517 -4.784 -1.531 1.00 72.25 186 GLY A O 1
ATOM 1387 N N . LEU A 1 187 ? 2.555 -5.475 -0.920 1.00 71.12 187 LEU A N 1
ATOM 1388 C CA . LEU A 1 187 ? 3.139 -5.405 -2.271 1.00 71.12 187 LEU A CA 1
ATOM 1389 C C . LEU A 1 187 ? 2.345 -6.219 -3.313 1.00 71.12 187 LEU A C 1
ATOM 1391 O O . LEU A 1 187 ? 2.357 -5.883 -4.497 1.00 71.12 187 LEU A O 1
ATOM 1395 N N . ALA A 1 188 ? 1.656 -7.279 -2.878 1.00 75.69 188 ALA A N 1
ATOM 1396 C CA . ALA A 1 188 ? 0.792 -8.088 -3.730 1.00 75.69 188 ALA A CA 1
ATOM 1397 C C . ALA A 1 188 ? -0.421 -7.293 -4.249 1.00 75.69 188 ALA A C 1
ATOM 1399 O O . ALA A 1 188 ? -0.720 -7.357 -5.444 1.00 75.69 188 ALA A O 1
ATOM 1400 N N . ASP A 1 189 ? -1.058 -6.491 -3.393 1.00 82.00 189 ASP A N 1
ATOM 1401 C CA . ASP A 1 189 ? -2.216 -5.675 -3.769 1.00 82.00 189 ASP A CA 1
ATOM 1402 C C . ASP A 1 189 ? -1.808 -4.532 -4.693 1.00 82.00 189 ASP A C 1
ATOM 1404 O O . ASP A 1 189 ? -2.480 -4.277 -5.688 1.00 82.00 189 ASP A O 1
ATOM 1408 N N . LEU A 1 190 ? -0.644 -3.918 -4.459 1.00 82.94 190 LEU A N 1
ATOM 1409 C CA . LEU A 1 190 ? -0.082 -2.918 -5.374 1.00 82.94 190 LEU A CA 1
ATOM 1410 C C . LEU A 1 190 ? 0.169 -3.485 -6.768 1.00 82.94 190 LEU A C 1
ATOM 1412 O O . LEU A 1 190 ? -0.128 -2.827 -7.763 1.00 82.94 190 LEU A O 1
ATOM 1416 N N . GLY A 1 191 ? 0.703 -4.707 -6.847 1.00 81.94 191 GLY A N 1
ATOM 1417 C CA . GLY A 1 191 ? 0.882 -5.406 -8.116 1.00 81.94 191 GLY A CA 1
ATOM 1418 C C . GLY A 1 191 ? -0.454 -5.636 -8.822 1.00 81.94 191 GLY A C 1
ATOM 1419 O O . GLY A 1 191 ? -0.572 -5.370 -10.018 1.00 81.94 191 GLY A O 1
ATOM 1420 N N . ALA A 1 192 ? -1.479 -6.060 -8.078 1.00 83.94 192 ALA A N 1
ATOM 1421 C CA . ALA A 1 192 ? -2.822 -6.263 -8.610 1.00 83.94 192 ALA A CA 1
ATOM 1422 C C . ALA A 1 192 ? -3.480 -4.950 -9.070 1.00 83.94 192 ALA A C 1
ATOM 1424 O O . ALA A 1 192 ? -4.086 -4.924 -10.140 1.00 83.94 192 ALA A O 1
ATOM 1425 N N . ILE A 1 193 ? -3.340 -3.860 -8.312 1.00 84.25 193 ILE A N 1
ATOM 1426 C CA . ILE A 1 193 ? -3.852 -2.525 -8.660 1.00 84.25 193 ILE A CA 1
ATOM 1427 C C . ILE A 1 193 ? -3.138 -1.998 -9.907 1.00 84.25 193 ILE A C 1
ATOM 1429 O O . ILE A 1 193 ? -3.789 -1.606 -10.873 1.00 84.25 193 ILE A O 1
ATOM 1433 N N . ALA A 1 194 ? -1.804 -2.048 -9.934 1.00 85.62 194 ALA A N 1
ATOM 1434 C CA . ALA A 1 194 ? -1.020 -1.596 -11.078 1.00 85.62 194 ALA A CA 1
ATOM 1435 C C . ALA A 1 194 ? -1.343 -2.392 -12.351 1.00 85.62 194 ALA A C 1
ATOM 1437 O O . ALA A 1 194 ? -1.404 -1.806 -13.432 1.00 85.62 194 ALA A O 1
ATOM 1438 N N . TRP A 1 195 ? -1.587 -3.702 -12.224 1.00 82.25 195 TRP A N 1
ATOM 1439 C CA . TRP A 1 195 ? -1.995 -4.556 -13.339 1.00 82.25 195 TRP A CA 1
ATOM 1440 C C . TRP A 1 195 ? -3.424 -4.275 -13.807 1.00 82.25 195 TRP A C 1
ATOM 1442 O O . TRP A 1 195 ? -3.656 -4.171 -15.007 1.00 82.25 195 TRP A O 1
ATOM 1452 N N . LYS A 1 196 ? -4.380 -4.110 -12.884 1.00 84.44 196 LYS A N 1
ATOM 1453 C CA . LYS A 1 196 ? -5.767 -3.734 -13.218 1.00 84.44 196 LYS A CA 1
ATOM 1454 C C . LYS A 1 196 ? -5.836 -2.390 -13.938 1.00 84.44 196 LYS A C 1
ATOM 1456 O O . LYS A 1 196 ? -6.649 -2.231 -14.839 1.00 84.44 196 LYS A O 1
ATOM 1461 N N . ASN A 1 197 ? -4.955 -1.465 -13.569 1.00 83.75 197 ASN A N 1
ATOM 1462 C CA . ASN A 1 197 ? -4.839 -0.159 -14.204 1.00 83.75 197 ASN A CA 1
ATOM 1463 C C . ASN A 1 197 ? -3.971 -0.191 -15.469 1.00 83.75 197 ASN A C 1
ATOM 1465 O O . ASN A 1 197 ? -3.744 0.856 -16.065 1.00 83.75 197 ASN A O 1
ATOM 1469 N N . MET A 1 198 ? -3.426 -1.345 -15.874 1.00 85.81 198 MET A N 1
ATOM 1470 C CA . MET A 1 198 ? -2.695 -1.478 -17.131 1.00 85.81 198 MET A CA 1
ATOM 1471 C C . MET A 1 198 ? -3.670 -1.683 -18.278 1.00 85.81 198 MET A C 1
ATOM 1473 O O . MET A 1 198 ? -4.139 -2.791 -18.534 1.00 85.81 198 MET A O 1
ATOM 1477 N N . ASP A 1 199 ? -3.975 -0.588 -18.965 1.00 90.12 199 ASP A N 1
ATOM 1478 C CA . ASP A 1 199 ? -4.743 -0.641 -20.190 1.00 90.12 199 ASP A CA 1
ATOM 1479 C C . ASP A 1 199 ? -3.922 -1.308 -21.317 1.00 90.12 199 ASP A C 1
ATOM 1481 O O . ASP A 1 199 ? -2.701 -1.515 -21.247 1.00 90.12 199 ASP A O 1
ATOM 1485 N N . LEU A 1 200 ? -4.614 -1.701 -22.387 1.00 91.69 200 LEU A N 1
ATOM 1486 C CA . LEU A 1 200 ? -3.961 -2.310 -23.545 1.00 91.69 200 LEU A CA 1
ATOM 1487 C C . LEU A 1 200 ? -3.014 -1.316 -24.243 1.00 91.69 200 LEU A C 1
ATOM 1489 O O . LEU A 1 200 ? -2.031 -1.739 -24.859 1.00 91.69 200 LEU A O 1
ATOM 1493 N N . GLY A 1 201 ? -3.303 -0.014 -24.150 1.00 92.19 201 GLY A N 1
ATOM 1494 C CA . GLY A 1 201 ? -2.477 1.055 -24.693 1.00 92.19 201 GLY A CA 1
ATOM 1495 C C . GLY A 1 201 ? -1.095 1.079 -24.055 1.00 92.19 201 GLY A C 1
ATOM 1496 O O . GLY A 1 201 ? -0.097 0.996 -24.770 1.00 92.19 201 GLY A O 1
ATOM 1497 N N . ASP A 1 202 ? -1.011 1.099 -22.731 1.00 90.69 202 ASP A N 1
ATOM 1498 C CA . ASP A 1 202 ? 0.241 1.097 -21.982 1.00 90.69 202 ASP A CA 1
ATOM 1499 C C . ASP A 1 202 ? 1.078 -0.141 -22.278 1.00 90.69 202 ASP A C 1
ATOM 1501 O O . ASP A 1 202 ? 2.287 -0.033 -22.501 1.00 90.69 202 ASP A O 1
ATOM 1505 N N . ALA A 1 203 ? 0.446 -1.315 -22.357 1.00 93.06 203 ALA A N 1
ATOM 1506 C CA . ALA A 1 203 ? 1.137 -2.540 -22.742 1.00 93.06 203 ALA A CA 1
ATOM 1507 C C . ALA A 1 203 ? 1.736 -2.423 -24.155 1.00 93.06 203 ALA A C 1
ATOM 1509 O O . ALA A 1 203 ? 2.909 -2.743 -24.371 1.00 93.06 203 ALA A O 1
ATOM 1510 N N . LEU A 1 204 ? 0.960 -1.914 -25.117 1.00 95.25 204 LEU A N 1
ATOM 1511 C CA . LEU A 1 204 ? 1.423 -1.690 -26.485 1.00 95.25 204 LEU A CA 1
ATOM 1512 C C . LEU A 1 204 ? 2.581 -0.683 -26.529 1.00 95.25 204 LEU A C 1
ATOM 1514 O O . LEU A 1 204 ? 3.603 -0.948 -27.164 1.00 95.25 204 LEU A O 1
ATOM 1518 N N . PHE A 1 205 ? 2.461 0.453 -25.845 1.00 95.25 205 PHE A N 1
ATOM 1519 C CA . PHE A 1 205 ? 3.493 1.488 -25.839 1.00 95.25 205 PHE A CA 1
ATOM 1520 C C . PHE A 1 205 ? 4.760 1.057 -25.097 1.00 95.25 205 PHE A C 1
ATOM 1522 O O . PHE A 1 205 ? 5.856 1.384 -25.555 1.00 95.25 205 PHE A O 1
ATOM 1529 N N . ALA A 1 206 ? 4.651 0.263 -24.031 1.00 94.81 206 ALA A N 1
ATOM 1530 C CA . ALA A 1 206 ? 5.799 -0.351 -23.368 1.00 94.81 206 ALA A CA 1
ATOM 1531 C C . ALA A 1 206 ? 6.548 -1.310 -24.309 1.00 94.81 206 ALA A C 1
ATOM 1533 O O . ALA A 1 206 ? 7.780 -1.275 -24.383 1.00 94.81 206 ALA A O 1
ATOM 1534 N N . LEU A 1 207 ? 5.822 -2.120 -25.089 1.00 96.50 207 LEU A N 1
ATOM 1535 C CA . LEU A 1 207 ? 6.417 -3.007 -26.093 1.00 96.50 207 LEU A CA 1
ATOM 1536 C C . LEU A 1 207 ? 7.079 -2.225 -27.235 1.00 96.50 207 LEU A C 1
ATOM 1538 O O . LEU A 1 207 ? 8.194 -2.557 -27.643 1.00 96.50 207 LEU A O 1
ATOM 1542 N N . LEU A 1 208 ? 6.437 -1.164 -27.730 1.00 96.94 208 LEU A N 1
ATOM 1543 C CA . LEU A 1 208 ? 7.022 -0.296 -28.756 1.00 96.94 208 LEU A CA 1
ATOM 1544 C C . LEU A 1 208 ? 8.266 0.438 -28.236 1.00 96.94 208 LEU A C 1
ATOM 1546 O O . LEU A 1 208 ? 9.254 0.555 -28.961 1.00 96.94 208 LEU A O 1
ATOM 1550 N N . ALA A 1 209 ? 8.256 0.880 -26.978 1.00 96.56 209 ALA A N 1
ATOM 1551 C CA . ALA A 1 209 ? 9.404 1.495 -26.323 1.00 96.56 209 ALA A CA 1
ATOM 1552 C C . ALA A 1 209 ? 10.575 0.516 -26.198 1.00 96.56 209 ALA A C 1
ATOM 1554 O O . ALA A 1 209 ? 11.707 0.863 -26.537 1.00 96.56 209 ALA A O 1
ATOM 1555 N N . ALA A 1 210 ? 10.305 -0.721 -25.773 1.00 96.69 210 ALA A N 1
ATOM 1556 C CA . ALA A 1 210 ? 11.298 -1.786 -25.713 1.00 96.69 210 ALA A CA 1
ATOM 1557 C C . ALA A 1 210 ? 11.879 -2.098 -27.103 1.00 96.69 210 ALA A C 1
ATOM 1559 O O . ALA A 1 210 ? 13.096 -2.203 -27.261 1.00 96.69 210 ALA A O 1
ATOM 1560 N N . LEU A 1 211 ? 11.031 -2.179 -28.134 1.00 97.00 211 LEU A N 1
ATOM 1561 C CA . LEU A 1 211 ? 11.472 -2.383 -29.514 1.00 97.00 211 LEU A CA 1
ATOM 1562 C C . LEU A 1 211 ? 12.347 -1.222 -30.013 1.00 97.00 211 LEU A C 1
ATOM 1564 O O . LEU A 1 211 ? 13.381 -1.459 -30.643 1.00 97.00 211 LEU A O 1
ATOM 1568 N N . ALA A 1 212 ? 11.969 0.024 -29.715 1.00 96.62 212 ALA A N 1
ATOM 1569 C CA . ALA A 1 212 ? 12.761 1.205 -30.048 1.00 96.62 212 ALA A CA 1
ATOM 1570 C C . ALA A 1 212 ? 14.129 1.175 -29.347 1.00 96.62 212 ALA A C 1
ATOM 1572 O O . ALA A 1 212 ? 15.160 1.360 -29.999 1.00 96.62 212 ALA A O 1
ATOM 1573 N N . ALA A 1 213 ? 14.154 0.853 -28.050 1.00 95.44 213 ALA A N 1
ATOM 1574 C CA . ALA A 1 213 ? 15.379 0.699 -27.273 1.00 95.44 213 ALA A CA 1
ATOM 1575 C C . ALA A 1 213 ? 16.301 -0.371 -27.881 1.00 95.44 213 ALA A C 1
ATOM 1577 O O . ALA A 1 213 ? 17.480 -0.104 -28.123 1.00 95.44 213 ALA A O 1
ATOM 1578 N N . TYR A 1 214 ? 15.749 -1.545 -28.219 1.00 95.69 214 TYR A N 1
ATOM 1579 C CA . TYR A 1 214 ? 16.479 -2.640 -28.866 1.00 95.69 214 TYR A CA 1
ATOM 1580 C C . TYR A 1 214 ? 17.088 -2.227 -30.206 1.00 95.69 214 TYR A C 1
ATOM 1582 O O . TYR A 1 214 ? 18.205 -2.619 -30.525 1.00 95.69 214 TYR A O 1
ATOM 1590 N N . ARG A 1 215 ? 16.358 -1.455 -31.019 1.00 95.06 215 ARG A N 1
ATOM 1591 C CA . ARG A 1 215 ? 16.833 -1.025 -32.343 1.00 95.06 215 ARG A CA 1
ATOM 1592 C C . ARG A 1 215 ? 17.937 0.024 -32.263 1.00 95.06 215 ARG A C 1
ATOM 1594 O O . ARG A 1 215 ? 18.803 0.038 -33.133 1.00 95.06 215 ARG A O 1
ATOM 1601 N N . ILE A 1 216 ? 17.912 0.881 -31.246 1.00 94.12 216 ILE A N 1
ATOM 1602 C CA . ILE A 1 216 ? 18.885 1.967 -31.078 1.00 94.12 216 ILE A CA 1
ATOM 1603 C C . ILE A 1 216 ? 20.156 1.482 -30.372 1.00 94.12 216 ILE A C 1
ATOM 1605 O O . ILE A 1 216 ? 21.247 1.918 -30.732 1.00 94.12 216 ILE A O 1
ATOM 1609 N N . ALA A 1 217 ? 20.034 0.588 -29.389 1.00 91.62 217 ALA A N 1
ATOM 1610 C CA . ALA A 1 217 ? 21.139 0.168 -28.525 1.00 91.62 217 ALA A CA 1
ATOM 1611 C C . ALA A 1 217 ? 22.395 -0.379 -29.237 1.00 91.62 217 ALA A C 1
ATOM 1613 O O . ALA A 1 217 ? 23.497 -0.053 -28.797 1.00 91.62 217 ALA A O 1
ATOM 1614 N N . PRO A 1 218 ? 22.312 -1.180 -30.312 1.00 86.44 218 PRO A N 1
ATOM 1615 C CA . PRO A 1 218 ? 23.500 -1.809 -30.867 1.00 86.44 218 PRO A CA 1
ATOM 1616 C C . PRO A 1 218 ? 24.409 -0.806 -31.590 1.00 86.44 218 PRO A C 1
ATOM 1618 O O . PRO A 1 218 ? 23.902 0.069 -32.296 1.00 86.44 218 PRO A O 1
ATOM 1621 N N . PRO A 1 219 ? 25.748 -0.918 -31.499 1.00 77.56 219 PRO A N 1
ATOM 1622 C CA . PRO A 1 219 ? 26.673 -0.063 -32.230 1.00 77.56 219 PRO A CA 1
ATOM 1623 C C . PRO A 1 219 ? 26.582 -0.359 -33.728 1.00 77.56 219 PRO A C 1
ATOM 1625 O O . PRO A 1 219 ? 26.523 -1.512 -34.149 1.00 77.56 219 PRO A O 1
ATOM 1628 N N . SER A 1 220 ? 26.661 0.674 -34.566 1.00 67.81 220 SER A N 1
ATOM 1629 C CA . SER A 1 220 ? 26.651 0.550 -36.036 1.00 67.81 220 SER A CA 1
ATOM 1630 C C . SER A 1 220 ? 27.947 -0.054 -36.615 1.00 67.81 220 SER A C 1
ATOM 1632 O O . SER A 1 220 ? 28.294 0.215 -37.758 1.00 67.81 220 SER A O 1
ATOM 1634 N N . GLY A 1 221 ? 28.697 -0.815 -35.812 1.00 60.59 221 GLY A N 1
ATOM 1635 C CA . GLY A 1 221 ? 30.089 -1.189 -36.058 1.00 60.59 221 GLY A CA 1
ATOM 1636 C C . GLY A 1 221 ? 30.346 -2.660 -36.382 1.00 60.59 221 GLY A C 1
ATOM 1637 O O . GLY A 1 221 ? 31.480 -2.988 -36.717 1.00 60.59 221 GLY A O 1
ATOM 1638 N N . CYS A 1 222 ? 29.343 -3.544 -36.357 1.00 56.12 222 CYS A N 1
ATOM 1639 C CA . CYS A 1 222 ? 29.480 -4.877 -36.960 1.00 56.12 222 CYS A CA 1
ATOM 1640 C C . CYS A 1 222 ? 29.371 -4.774 -38.489 1.00 56.12 222 CYS A C 1
ATOM 1642 O O . CYS A 1 222 ? 28.513 -5.393 -39.111 1.00 56.12 222 CYS A O 1
ATOM 1644 N N . GLY A 1 223 ? 30.235 -3.959 -39.102 1.00 58.03 223 GLY A N 1
ATOM 1645 C CA . GLY A 1 223 ? 30.576 -4.165 -40.503 1.00 58.03 223 GLY A CA 1
ATOM 1646 C C . GLY A 1 223 ? 31.143 -5.581 -40.658 1.00 58.03 223 GLY A C 1
ATOM 1647 O O . GLY A 1 223 ? 31.702 -6.102 -39.684 1.00 58.03 223 GLY A O 1
ATOM 1648 N N . PRO A 1 224 ? 30.978 -6.224 -41.829 1.00 62.38 224 PRO A N 1
ATOM 1649 C CA . PRO A 1 224 ? 31.537 -7.549 -42.066 1.00 62.38 224 PRO A CA 1
ATOM 1650 C C . PRO A 1 224 ? 32.999 -7.514 -41.632 1.00 62.38 224 PRO A C 1
ATOM 1652 O O . PRO A 1 224 ? 33.746 -6.633 -42.064 1.00 62.38 224 PRO A O 1
ATOM 1655 N N . SER A 1 225 ? 33.383 -8.399 -40.706 1.00 64.56 225 SER A N 1
ATOM 1656 C CA . SER A 1 225 ? 34.784 -8.570 -40.338 1.00 64.56 225 SER A CA 1
ATOM 1657 C C . SER A 1 225 ? 35.544 -8.692 -41.648 1.00 64.56 225 SER A C 1
ATOM 1659 O O . SER A 1 225 ? 35.268 -9.646 -42.378 1.00 64.56 225 SER A O 1
ATOM 1661 N N . ARG A 1 226 ? 36.399 -7.714 -41.993 1.00 63.94 226 ARG A N 1
ATOM 1662 C CA . ARG A 1 226 ? 37.265 -7.813 -43.176 1.00 63.94 226 ARG A CA 1
ATOM 1663 C C . ARG A 1 226 ? 37.842 -9.216 -43.149 1.00 63.94 226 ARG A C 1
ATOM 1665 O O . ARG A 1 226 ? 38.502 -9.571 -42.165 1.00 63.94 226 ARG A O 1
ATOM 1672 N N . SER A 1 227 ? 37.457 -10.040 -44.125 1.00 63.91 227 SER A N 1
ATOM 1673 C CA . SER A 1 227 ? 37.885 -11.427 -44.125 1.00 63.91 227 SER A CA 1
ATOM 1674 C C . SER A 1 227 ? 39.408 -11.404 -44.150 1.00 63.91 227 SER A C 1
ATOM 1676 O O . SER A 1 227 ? 40.029 -10.517 -44.745 1.00 63.91 227 SER A O 1
ATOM 1678 N N . LYS A 1 228 ? 40.030 -12.337 -43.428 1.00 63.03 228 LYS A N 1
ATOM 1679 C CA . LYS A 1 228 ? 41.494 -12.428 -43.338 1.00 63.03 228 LYS A CA 1
ATOM 1680 C C . LYS A 1 228 ? 42.161 -12.569 -44.717 1.00 63.03 228 LYS A C 1
ATOM 1682 O O . LYS A 1 228 ? 43.371 -12.389 -44.819 1.00 63.03 228 LYS A O 1
ATOM 1687 N N . ASP A 1 229 ? 41.376 -12.812 -45.762 1.00 64.81 229 ASP A N 1
ATOM 1688 C CA . ASP A 1 229 ? 41.806 -12.939 -47.149 1.00 64.81 229 ASP A CA 1
ATOM 1689 C C . ASP A 1 229 ? 42.358 -11.623 -47.729 1.00 64.81 229 ASP A C 1
ATOM 1691 O O . ASP A 1 229 ? 43.223 -11.664 -48.599 1.00 64.81 229 ASP A O 1
ATOM 1695 N N . GLU A 1 230 ? 41.977 -10.450 -47.203 1.00 58.31 230 GLU A N 1
ATOM 1696 C CA . GLU A 1 230 ? 42.577 -9.175 -47.645 1.00 58.31 230 GLU A CA 1
ATOM 1697 C C . GLU A 1 230 ? 44.012 -8.954 -47.132 1.00 58.31 230 GLU A C 1
ATOM 1699 O O . GLU A 1 230 ? 44.732 -8.109 -47.667 1.00 58.31 230 GLU A O 1
ATOM 1704 N N . VAL A 1 231 ? 44.468 -9.708 -46.125 1.00 62.28 231 VAL A N 1
ATOM 1705 C CA . VAL A 1 231 ? 45.846 -9.595 -45.609 1.00 62.28 231 VAL A CA 1
ATOM 1706 C C . VAL A 1 231 ? 46.823 -10.451 -46.427 1.00 62.28 231 VAL A C 1
ATOM 1708 O O . VAL A 1 231 ? 48.009 -10.138 -46.478 1.00 62.28 231 VAL A O 1
ATOM 1711 N N . GLY A 1 232 ? 46.334 -11.479 -47.131 1.00 63.38 232 GLY A N 1
ATOM 1712 C CA . GLY A 1 232 ? 47.159 -12.352 -47.977 1.00 63.38 232 GLY A CA 1
ATOM 1713 C C . GLY A 1 232 ? 47.499 -11.786 -49.361 1.00 63.38 232 GLY A C 1
ATOM 1714 O O . GLY A 1 232 ? 48.418 -12.281 -49.998 1.00 63.38 232 GLY A O 1
ATOM 1715 N N . ALA A 1 233 ? 46.798 -10.748 -49.829 1.00 60.22 233 ALA A N 1
ATOM 1716 C CA . ALA A 1 233 ? 46.982 -10.180 -51.172 1.00 60.22 233 ALA A CA 1
ATOM 1717 C C . ALA A 1 233 ? 47.951 -8.976 -51.229 1.00 60.22 233 ALA A C 1
ATOM 1719 O O . ALA A 1 233 ? 48.040 -8.301 -52.254 1.00 60.22 233 ALA A O 1
ATOM 1720 N N . ARG A 1 234 ? 48.646 -8.662 -50.125 1.00 59.19 234 ARG A N 1
ATOM 1721 C CA . ARG A 1 234 ? 49.622 -7.553 -50.029 1.00 59.19 234 ARG A CA 1
ATOM 1722 C C . ARG A 1 234 ? 51.001 -7.975 -49.496 1.00 59.19 234 ARG A C 1
ATOM 1724 O O . ARG A 1 234 ? 51.749 -7.114 -49.034 1.00 59.19 234 ARG A O 1
ATOM 1731 N N . ALA A 1 235 ? 51.320 -9.266 -49.549 1.00 60.41 235 ALA A N 1
ATOM 1732 C CA . ALA A 1 235 ? 52.677 -9.787 -49.371 1.00 60.41 235 ALA A CA 1
ATOM 1733 C C . ALA A 1 235 ? 53.225 -10.211 -50.737 1.00 60.41 235 ALA A C 1
ATOM 1735 O O . ALA A 1 235 ? 54.422 -9.952 -50.982 1.00 60.41 235 ALA A O 1
#